Protein AF-C8X9R5-F1 (afdb_monomer_lite)

Structure (mmCIF, N/CA/C/O backbone):
data_AF-C8X9R5-F1
#
_entry.id   AF-C8X9R5-F1
#
loop_
_atom_site.group_PDB
_atom_site.id
_atom_site.type_symbol
_atom_site.label_atom_id
_atom_site.label_alt_id
_atom_site.label_comp_id
_atom_site.label_asym_id
_atom_site.label_entity_id
_atom_site.label_seq_id
_atom_site.pdbx_PDB_ins_code
_atom_site.Cartn_x
_atom_site.Cartn_y
_atom_site.Cartn_z
_atom_site.occupancy
_atom_site.B_iso_or_equiv
_atom_site.auth_seq_id
_atom_site.auth_comp_id
_atom_site.auth_asym_id
_atom_site.auth_atom_id
_atom_site.pdbx_PDB_model_num
ATOM 1 N N . MET A 1 1 ? -1.414 2.094 -15.479 1.00 61.84 1 MET A N 1
ATOM 2 C CA . MET A 1 1 ? -2.226 1.252 -16.384 1.00 61.84 1 MET A CA 1
ATOM 3 C C . MET A 1 1 ? -3.637 1.244 -15.827 1.00 61.84 1 MET A C 1
ATOM 5 O O . MET A 1 1 ? -3.750 1.147 -14.612 1.00 61.84 1 MET A O 1
ATOM 9 N N . ARG A 1 2 ? -4.655 1.458 -16.662 1.00 75.94 2 ARG A N 1
ATOM 10 C CA . ARG A 1 2 ? -6.060 1.509 -16.235 1.00 75.94 2 ARG A CA 1
ATOM 11 C C . ARG A 1 2 ? -6.745 0.218 -16.657 1.00 75.94 2 ARG A C 1
ATOM 13 O O . ARG A 1 2 ? -6.449 -0.286 -17.739 1.00 75.94 2 ARG A O 1
ATOM 20 N N . TYR A 1 3 ? -7.585 -0.319 -15.785 1.00 81.00 3 TYR A N 1
ATOM 21 C CA . TYR A 1 3 ? -8.375 -1.511 -16.043 1.00 81.00 3 TYR A CA 1
ATOM 22 C C . TYR A 1 3 ? -9.858 -1.169 -15.925 1.00 81.00 3 TYR A C 1
ATOM 24 O O . TYR A 1 3 ? -10.235 -0.422 -15.014 1.00 81.00 3 TYR A O 1
ATOM 32 N N . PRO A 1 4 ? -10.709 -1.734 -16.799 1.00 79.94 4 PRO A N 1
ATOM 33 C CA . PRO A 1 4 ? -12.139 -1.525 -16.690 1.00 79.94 4 PRO A CA 1
ATOM 34 C C . PRO A 1 4 ? -12.648 -2.083 -15.353 1.00 79.94 4 PRO A C 1
ATOM 36 O O . PRO A 1 4 ? -12.132 -3.099 -14.868 1.00 79.94 4 PRO A O 1
ATOM 39 N N . PRO A 1 5 ? -13.674 -1.458 -14.750 1.00 79.62 5 PRO A N 1
ATOM 40 C CA . PRO A 1 5 ? -14.292 -2.008 -13.555 1.00 79.62 5 PRO A CA 1
ATOM 41 C C . PRO A 1 5 ? -14.838 -3.415 -13.838 1.00 79.62 5 PRO A C 1
ATOM 43 O O . PRO A 1 5 ? -15.351 -3.659 -14.935 1.00 79.62 5 PRO A O 1
ATOM 46 N N . PRO A 1 6 ? -14.779 -4.337 -12.859 1.00 80.12 6 PRO A N 1
ATOM 47 C CA . PRO A 1 6 ? -15.425 -5.634 -12.991 1.00 80.12 6 PRO A CA 1
ATOM 48 C C . PRO A 1 6 ? -16.916 -5.471 -13.315 1.00 80.12 6 PRO A C 1
ATOM 50 O O . PRO A 1 6 ? -17.550 -4.517 -12.851 1.00 80.12 6 PRO A O 1
ATOM 53 N N . VAL A 1 7 ? -17.462 -6.415 -14.091 1.00 80.69 7 VAL A N 1
ATOM 54 C CA . VAL A 1 7 ? -18.888 -6.439 -14.471 1.00 80.69 7 VAL A CA 1
ATOM 55 C C . VAL A 1 7 ? -19.764 -6.359 -13.221 1.00 80.69 7 VAL A C 1
ATOM 57 O O . VAL A 1 7 ? -20.594 -5.458 -13.105 1.00 80.69 7 VAL A O 1
ATOM 60 N N . ASP A 1 8 ? -19.481 -7.219 -12.242 1.00 82.00 8 ASP A N 1
ATOM 61 C CA . ASP A 1 8 ? -20.048 -7.126 -10.902 1.00 82.00 8 ASP A CA 1
ATOM 62 C C . ASP A 1 8 ? -19.156 -6.251 -10.034 1.00 82.00 8 ASP A C 1
ATOM 64 O O . ASP A 1 8 ? -18.012 -6.604 -9.754 1.00 82.00 8 ASP A O 1
ATOM 68 N N . ARG A 1 9 ? -19.669 -5.103 -9.588 1.00 82.94 9 ARG A N 1
ATOM 69 C CA . ARG A 1 9 ? -18.903 -4.149 -8.777 1.00 82.94 9 ARG A CA 1
ATOM 70 C C . ARG A 1 9 ? -19.013 -4.517 -7.296 1.00 82.94 9 ARG A C 1
ATOM 72 O O . ARG A 1 9 ? -20.020 -4.168 -6.668 1.00 82.94 9 ARG A O 1
ATOM 79 N N . PRO A 1 10 ? -18.004 -5.183 -6.700 1.00 87.94 10 PRO A N 1
ATOM 80 C CA . PRO A 1 10 ? -18.076 -5.511 -5.288 1.00 87.94 10 PRO A CA 1
ATOM 81 C C . PRO A 1 10 ? -18.053 -4.225 -4.452 1.00 87.94 10 PRO A C 1
ATOM 83 O O . PRO A 1 10 ? -17.507 -3.186 -4.847 1.00 87.94 10 PRO A O 1
ATOM 86 N N . HIS A 1 11 ? -18.640 -4.310 -3.268 1.00 89.62 11 HIS A N 1
ATOM 87 C CA . HIS A 1 11 ? -18.735 -3.227 -2.294 1.00 89.62 11 HIS A CA 1
ATOM 88 C C . HIS A 1 11 ? -18.476 -3.767 -0.883 1.00 89.62 11 HIS A C 1
ATOM 90 O O . HIS A 1 11 ? -18.403 -4.984 -0.687 1.00 89.62 11 HIS A O 1
ATOM 96 N N . GLY A 1 12 ? -18.272 -2.855 0.074 1.00 92.81 12 GLY A N 1
ATOM 97 C CA . GLY A 1 12 ? -17.982 -3.185 1.468 1.00 92.81 12 GLY A CA 1
ATOM 98 C C . GLY A 1 12 ? -16.855 -4.210 1.604 1.00 92.81 12 GLY A C 1
ATOM 99 O O . GLY A 1 12 ? -15.818 -4.126 0.936 1.00 92.81 12 GLY A O 1
ATOM 100 N N . ARG A 1 13 ? -17.091 -5.224 2.439 1.00 94.94 13 ARG A N 1
ATOM 101 C CA . ARG A 1 13 ? -16.130 -6.291 2.744 1.00 94.94 13 ARG A CA 1
ATOM 102 C C . ARG A 1 13 ? -15.595 -7.018 1.506 1.00 94.94 13 ARG A C 1
ATOM 104 O O . ARG A 1 13 ? -14.380 -7.142 1.369 1.00 94.94 13 ARG A O 1
ATOM 111 N N . LEU A 1 14 ? -16.465 -7.427 0.582 1.00 94.38 14 LEU A N 1
ATOM 112 C CA . LEU A 1 14 ? -16.062 -8.197 -0.601 1.00 94.38 14 LEU A CA 1
ATOM 113 C C . LEU A 1 14 ? -15.081 -7.417 -1.492 1.00 94.38 14 LEU A C 1
ATOM 115 O O . LEU A 1 14 ? -14.144 -7.984 -2.052 1.00 94.38 14 LEU A O 1
ATOM 119 N N . ALA A 1 15 ? -15.265 -6.098 -1.615 1.00 94.75 15 ALA A N 1
ATOM 120 C CA . ALA A 1 15 ? -14.338 -5.260 -2.374 1.00 94.75 15 ALA A CA 1
ATOM 121 C C . ALA A 1 15 ? -12.952 -5.200 -1.721 1.00 94.75 15 ALA A C 1
ATOM 123 O O . ALA A 1 15 ? -11.943 -5.224 -2.427 1.00 94.75 15 ALA A O 1
ATOM 124 N N . ARG A 1 16 ? -12.898 -5.145 -0.385 1.00 96.56 16 ARG A N 1
ATOM 125 C CA . ARG A 1 16 ? -11.640 -5.103 0.374 1.00 96.56 16 ARG A CA 1
ATOM 126 C C . ARG A 1 16 ? -10.874 -6.413 0.249 1.00 96.56 16 ARG A C 1
ATOM 128 O O . ARG A 1 16 ? -9.691 -6.396 -0.075 1.00 96.56 16 ARG A O 1
ATOM 135 N N . GLU A 1 17 ? -11.560 -7.540 0.417 1.00 96.00 17 GLU A N 1
ATOM 136 C CA . GLU A 1 17 ? -10.973 -8.876 0.252 1.00 96.00 17 GLU A CA 1
ATOM 137 C C . GLU A 1 17 ? -10.425 -9.084 -1.161 1.00 96.00 17 GLU A C 1
ATOM 139 O O . GLU A 1 17 ? -9.326 -9.614 -1.336 1.00 96.00 17 GLU A O 1
ATOM 144 N N . ARG A 1 18 ? -11.148 -8.601 -2.179 1.00 95.81 18 ARG A N 1
ATOM 145 C CA . ARG A 1 18 ? -10.687 -8.636 -3.570 1.00 95.81 18 ARG A CA 1
ATOM 146 C C . ARG A 1 18 ? -9.412 -7.815 -3.772 1.00 95.81 18 ARG A C 1
ATOM 148 O O . ARG A 1 18 ? -8.479 -8.310 -4.398 1.00 95.81 18 ARG A O 1
ATOM 155 N N . VAL A 1 19 ? -9.344 -6.597 -3.225 1.00 97.06 19 VAL A N 1
ATOM 156 C CA . VAL A 1 19 ? -8.128 -5.760 -3.261 1.00 97.06 19 VAL A CA 1
ATOM 157 C C . VAL A 1 19 ? -6.955 -6.470 -2.582 1.00 97.06 19 VAL A C 1
ATOM 159 O O . VAL A 1 19 ? -5.883 -6.579 -3.176 1.00 97.06 19 VAL A O 1
ATOM 162 N N . VAL A 1 20 ? -7.160 -7.018 -1.383 1.00 97.81 20 VAL A N 1
ATOM 163 C CA . VAL A 1 20 ? -6.114 -7.745 -0.644 1.00 97.81 20 VAL A CA 1
ATOM 164 C C . VAL A 1 20 ? -5.660 -9.002 -1.395 1.00 97.81 20 VAL A C 1
ATOM 166 O O . VAL A 1 20 ? -4.466 -9.282 -1.451 1.00 97.81 20 VAL A O 1
ATOM 169 N N . THR A 1 21 ? -6.576 -9.726 -2.037 1.00 96.62 21 THR A N 1
ATOM 170 C CA . THR A 1 21 ? -6.252 -10.929 -2.820 1.00 96.62 21 THR A CA 1
ATOM 171 C C . THR A 1 21 ? -5.402 -10.589 -4.043 1.00 96.62 21 THR A C 1
ATOM 173 O O . THR A 1 21 ? -4.395 -11.248 -4.299 1.00 96.62 21 THR A O 1
ATOM 176 N N . VAL A 1 22 ? -5.755 -9.528 -4.776 1.00 96.75 22 VAL A N 1
ATOM 177 C CA . VAL A 1 22 ? -4.945 -9.045 -5.905 1.00 96.75 22 VAL A CA 1
ATOM 178 C C . VAL A 1 22 ? -3.564 -8.593 -5.426 1.00 96.75 22 VAL A C 1
ATOM 180 O O . VAL A 1 22 ? -2.565 -8.925 -6.057 1.00 96.75 22 VAL A O 1
ATOM 183 N N . ALA A 1 23 ? -3.485 -7.891 -4.293 1.00 97.56 23 ALA A N 1
ATOM 184 C CA . ALA A 1 23 ? -2.213 -7.503 -3.688 1.00 97.56 23 ALA A CA 1
ATOM 185 C C . ALA A 1 23 ? -1.346 -8.728 -3.338 1.00 97.56 23 ALA A C 1
ATOM 187 O O . ALA A 1 23 ? -0.154 -8.752 -3.648 1.00 97.56 23 ALA A O 1
ATOM 188 N N . ALA A 1 24 ? -1.943 -9.760 -2.737 1.00 96.94 24 ALA A N 1
ATOM 189 C CA . ALA A 1 24 ? -1.256 -10.988 -2.348 1.00 96.94 24 ALA A CA 1
ATOM 190 C C . ALA A 1 24 ? -0.742 -11.793 -3.554 1.00 96.94 24 ALA A C 1
ATOM 192 O O . ALA A 1 24 ? 0.354 -12.349 -3.495 1.00 96.94 24 ALA A O 1
ATOM 193 N N . ALA A 1 25 ? -1.473 -11.797 -4.673 1.00 96.69 25 ALA A N 1
ATOM 194 C CA . ALA A 1 25 ? -1.056 -12.464 -5.909 1.00 96.69 25 ALA A CA 1
ATOM 195 C C . ALA A 1 25 ? 0.232 -11.880 -6.526 1.00 96.69 25 ALA A C 1
ATOM 197 O O . ALA A 1 25 ? 0.845 -12.503 -7.389 1.00 96.69 25 ALA A O 1
ATOM 198 N N . LEU A 1 26 ? 0.651 -10.690 -6.084 1.00 96.00 26 LEU A N 1
ATOM 199 C CA . LEU A 1 26 ? 1.854 -10.002 -6.553 1.00 96.00 26 LEU A CA 1
ATOM 200 C C . LEU A 1 26 ? 3.059 -10.190 -5.619 1.00 96.00 26 LEU A C 1
ATOM 202 O O . LEU A 1 26 ? 4.138 -9.663 -5.907 1.00 96.00 26 LEU A O 1
ATOM 206 N N . ILE A 1 27 ? 2.904 -10.916 -4.504 1.00 95.88 27 ILE A N 1
ATOM 207 C CA . ILE A 1 27 ? 4.007 -11.207 -3.582 1.00 95.88 27 ILE A CA 1
ATOM 208 C C . ILE A 1 27 ? 5.143 -11.889 -4.346 1.00 95.88 27 ILE A C 1
ATOM 210 O O . ILE A 1 27 ? 4.943 -12.854 -5.076 1.00 95.88 27 ILE A O 1
ATOM 214 N N . GLY A 1 28 ? 6.358 -11.380 -4.155 1.00 93.25 28 GLY A N 1
ATOM 215 C CA . GLY A 1 28 ? 7.553 -11.868 -4.847 1.00 93.25 28 GLY A CA 1
ATOM 216 C C . GLY A 1 28 ? 8.085 -10.896 -5.896 1.00 93.25 28 GLY A C 1
ATOM 217 O O . GLY A 1 28 ? 9.304 -10.845 -6.073 1.00 93.25 28 GLY A O 1
ATOM 218 N N . LEU A 1 29 ? 7.229 -10.051 -6.489 1.00 93.69 29 LEU A N 1
ATOM 219 C CA . LEU A 1 29 ? 7.670 -8.992 -7.404 1.00 93.69 29 LEU A CA 1
ATOM 220 C C . LEU A 1 29 ? 8.666 -8.050 -6.726 1.00 93.69 29 LEU A C 1
ATOM 222 O O . LEU A 1 29 ? 8.566 -7.800 -5.520 1.00 93.69 29 LEU A O 1
ATOM 226 N N . ASP A 1 30 ? 9.637 -7.561 -7.496 1.00 92.19 30 ASP A N 1
ATOM 227 C CA . ASP A 1 30 ? 10.683 -6.672 -6.992 1.00 92.19 30 ASP A CA 1
ATOM 228 C C . ASP A 1 30 ? 10.218 -5.207 -6.966 1.00 92.19 30 ASP A C 1
ATOM 230 O O . ASP A 1 30 ? 9.199 -4.831 -7.553 1.00 92.19 30 ASP A O 1
ATOM 234 N N . TYR A 1 31 ? 10.976 -4.369 -6.267 1.00 92.00 31 TYR A N 1
ATOM 235 C CA . TYR A 1 31 ? 10.773 -2.928 -6.264 1.00 92.00 31 TYR A CA 1
ATOM 236 C C . TYR A 1 31 ? 11.383 -2.310 -7.525 1.00 92.00 31 TYR A C 1
ATOM 238 O O . TYR A 1 31 ? 12.581 -2.465 -7.762 1.00 92.00 31 TYR A O 1
ATOM 246 N N . GLN A 1 32 ? 10.581 -1.594 -8.317 1.00 91.38 32 GLN A N 1
ATOM 247 C CA . GLN A 1 32 ? 11.018 -0.916 -9.546 1.00 91.38 32 GLN A CA 1
ATOM 248 C C . GLN A 1 32 ? 10.257 0.398 -9.752 1.00 91.38 32 GLN A C 1
ATOM 250 O O . GLN A 1 32 ? 9.081 0.485 -9.440 1.00 91.38 32 GLN A O 1
ATOM 255 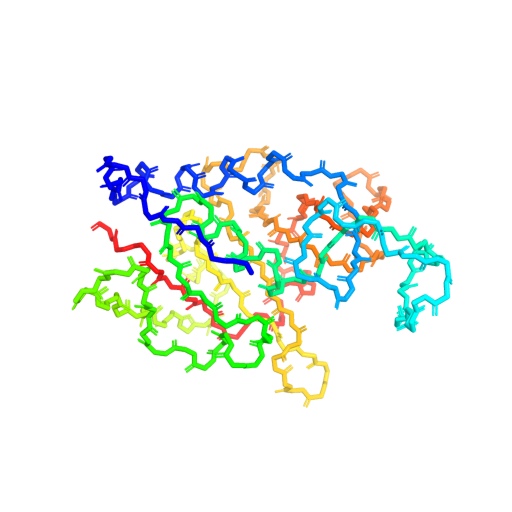N N . HIS A 1 33 ? 10.880 1.420 -10.335 1.00 86.19 33 HIS A N 1
ATOM 256 C CA . HIS A 1 33 ? 10.261 2.747 -10.514 1.00 86.19 33 HIS A CA 1
ATOM 257 C C . HIS A 1 33 ? 9.316 2.864 -11.726 1.00 86.19 33 HIS A C 1
ATOM 259 O O . HIS A 1 33 ? 9.217 3.933 -12.332 1.00 86.19 33 HIS A O 1
ATOM 265 N N . HIS A 1 34 ? 8.666 1.776 -12.136 1.00 83.44 34 HIS A N 1
ATOM 266 C CA . HIS A 1 34 ? 7.761 1.774 -13.285 1.00 83.44 34 HIS A CA 1
ATOM 267 C C . HIS A 1 34 ? 6.390 1.185 -12.932 1.00 83.44 34 HIS A C 1
ATOM 269 O O . HIS A 1 34 ? 6.169 0.641 -11.852 1.00 83.44 34 HIS A O 1
ATOM 275 N N . HIS A 1 35 ? 5.426 1.408 -13.825 1.00 80.56 35 HIS A N 1
ATOM 276 C CA . HIS A 1 35 ? 3.993 1.295 -13.533 1.00 80.56 35 HIS A CA 1
ATOM 277 C C . HIS A 1 35 ? 3.370 -0.048 -13.952 1.00 80.56 35 HIS A C 1
ATOM 279 O O . HIS A 1 35 ? 2.147 -0.191 -13.888 1.00 80.56 35 HIS A O 1
ATOM 285 N N . VAL A 1 36 ? 4.165 -0.983 -14.484 1.00 83.19 36 VAL A N 1
ATOM 286 C CA . VAL A 1 36 ? 3.665 -2.216 -15.108 1.00 83.19 36 VAL A CA 1
ATOM 287 C C . VAL A 1 36 ? 4.345 -3.424 -14.456 1.00 83.19 36 VAL A C 1
ATOM 289 O O . VAL A 1 36 ? 5.528 -3.649 -14.705 1.00 83.19 36 VAL A O 1
ATOM 292 N N . PRO A 1 37 ? 3.610 -4.240 -13.673 1.00 85.88 37 PRO A N 1
ATOM 293 C CA . PRO A 1 37 ? 4.207 -5.284 -12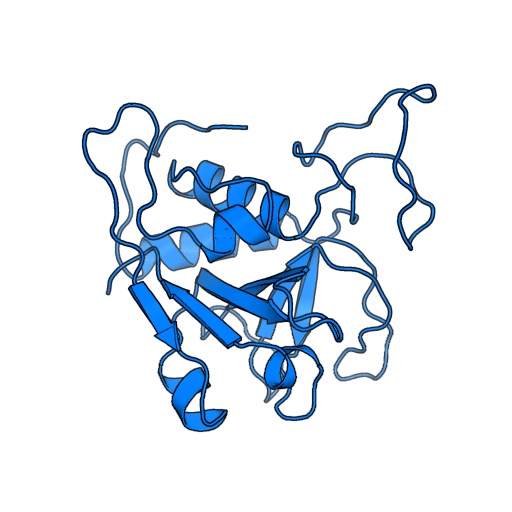.843 1.00 85.88 37 PRO A CA 1
ATOM 294 C C . PRO A 1 37 ? 5.096 -6.262 -13.609 1.00 85.88 37 PRO A C 1
ATOM 296 O O . PRO A 1 37 ? 6.156 -6.631 -13.119 1.00 85.88 37 PRO A O 1
ATOM 299 N N . SER A 1 38 ? 4.663 -6.682 -14.799 1.00 87.31 38 SER A N 1
ATOM 300 C CA . SER A 1 38 ? 5.331 -7.689 -15.629 1.00 87.31 38 SER A CA 1
ATOM 301 C C . SER A 1 38 ? 6.305 -7.104 -16.649 1.00 87.31 38 SER A C 1
ATOM 303 O O . SER A 1 38 ? 6.962 -7.863 -17.362 1.00 87.31 38 SER A O 1
ATOM 305 N N . TRP A 1 39 ? 6.397 -5.777 -16.764 1.00 88.50 39 TRP A N 1
ATOM 306 C CA . TRP A 1 39 ? 7.247 -5.173 -17.777 1.00 88.50 39 TRP A CA 1
ATOM 307 C C . TRP A 1 39 ? 8.713 -5.371 -17.414 1.00 88.50 39 TRP A C 1
ATOM 309 O O . TRP A 1 39 ? 9.189 -4.884 -16.391 1.00 88.50 39 TRP A O 1
ATOM 319 N N . ALA A 1 40 ? 9.425 -6.094 -18.272 1.00 87.56 40 ALA A N 1
ATOM 320 C CA . ALA A 1 40 ? 10.872 -6.180 -18.255 1.00 87.56 40 ALA A CA 1
ATOM 321 C C . ALA A 1 40 ? 11.411 -5.117 -19.226 1.00 87.56 40 ALA A C 1
ATOM 323 O O . ALA A 1 40 ? 11.291 -5.304 -20.441 1.00 87.56 40 ALA A O 1
ATOM 324 N N . PRO A 1 41 ? 11.957 -3.989 -18.733 1.00 85.38 41 PRO A N 1
ATOM 325 C CA . PRO A 1 41 ? 12.459 -2.955 -19.622 1.00 85.38 41 PRO A CA 1
ATOM 326 C C . PRO A 1 41 ? 13.674 -3.479 -20.403 1.00 85.38 41 PRO A C 1
ATOM 328 O O . PRO A 1 41 ? 14.454 -4.261 -19.844 1.00 85.38 41 PRO A O 1
ATOM 331 N N . PRO A 1 42 ? 13.880 -3.031 -21.653 1.00 88.00 42 PRO A N 1
ATOM 332 C CA . PRO A 1 42 ? 15.098 -3.308 -22.409 1.00 88.00 42 PRO A CA 1
ATOM 333 C C . PRO A 1 42 ? 16.381 -2.939 -21.645 1.00 88.00 42 PRO A C 1
ATOM 335 O O . PRO A 1 42 ? 16.371 -2.137 -20.704 1.00 88.00 42 PRO A O 1
ATOM 338 N N . ALA A 1 43 ? 17.509 -3.530 -22.045 1.00 86.31 43 ALA A N 1
ATOM 339 C CA . ALA A 1 43 ? 18.789 -3.348 -21.355 1.00 86.31 43 ALA A CA 1
ATOM 340 C C . ALA A 1 43 ? 19.284 -1.887 -21.362 1.00 86.31 43 ALA A C 1
ATOM 342 O O . ALA A 1 43 ? 19.909 -1.448 -20.395 1.00 86.31 43 ALA A O 1
ATOM 343 N N . ASP A 1 44 ? 18.973 -1.154 -22.431 1.00 88.75 44 ASP A N 1
ATOM 344 C CA . ASP A 1 44 ? 19.307 0.249 -22.687 1.00 88.75 44 ASP A CA 1
ATOM 345 C C . ASP A 1 44 ? 18.294 1.246 -22.101 1.00 88.75 44 ASP A C 1
ATOM 347 O O . ASP A 1 44 ? 18.505 2.457 -22.172 1.00 88.75 44 ASP A O 1
ATOM 351 N N . TRP A 1 45 ? 17.215 0.764 -21.475 1.00 87.88 45 TRP A N 1
ATOM 352 C CA . TRP A 1 45 ? 16.271 1.633 -20.780 1.00 87.88 45 TRP A CA 1
ATOM 353 C C . TRP A 1 45 ? 16.985 2.437 -19.673 1.00 87.88 45 TRP A C 1
ATOM 355 O O . TRP A 1 45 ? 17.816 1.875 -18.953 1.00 87.88 45 TRP A O 1
ATOM 365 N N . PRO A 1 46 ? 16.672 3.731 -19.469 1.00 87.06 46 PRO A N 1
ATOM 366 C CA . PRO A 1 46 ? 17.264 4.539 -18.402 1.00 87.06 46 PRO A CA 1
ATOM 367 C C . PRO A 1 46 ? 16.726 4.128 -17.018 1.00 87.06 46 PRO A C 1
ATOM 369 O O . PRO A 1 46 ? 15.896 4.808 -16.410 1.00 87.06 46 PRO A O 1
ATOM 372 N N . HIS A 1 47 ? 17.190 2.983 -16.510 1.00 84.00 47 HIS A N 1
ATOM 373 C CA . HIS A 1 47 ? 16.806 2.446 -15.204 1.00 84.00 47 HIS A CA 1
ATOM 374 C C . HIS A 1 47 ? 17.204 3.410 -14.086 1.00 84.00 47 HIS A C 1
ATOM 376 O O . HIS A 1 47 ? 18.374 3.769 -13.940 1.00 84.00 47 HIS A O 1
ATOM 382 N N . LYS A 1 48 ? 16.239 3.770 -13.238 1.00 85.88 48 LYS A N 1
ATOM 383 C CA . LYS A 1 48 ? 16.552 4.393 -11.950 1.00 85.88 48 LYS A CA 1
ATOM 384 C C . LYS A 1 48 ? 17.148 3.327 -11.022 1.00 85.88 48 LYS A C 1
ATOM 386 O O . LYS A 1 48 ? 16.569 2.243 -10.934 1.00 85.88 48 LYS A O 1
ATOM 391 N N . PRO A 1 49 ? 18.267 3.602 -10.332 1.00 84.94 49 PRO A N 1
ATOM 392 C CA . PRO A 1 49 ? 18.843 2.652 -9.391 1.00 84.94 49 PRO A CA 1
ATOM 393 C C . PRO A 1 49 ? 17.845 2.271 -8.296 1.00 84.94 49 PRO A C 1
ATOM 395 O O . PRO A 1 49 ? 17.215 3.138 -7.694 1.00 84.94 49 PRO A O 1
ATOM 398 N N . VAL A 1 50 ? 17.745 0.974 -8.011 1.00 86.38 50 VAL A N 1
ATOM 399 C CA . VAL A 1 50 ? 16.966 0.433 -6.892 1.00 86.38 50 VAL A CA 1
ATOM 400 C C . VAL A 1 50 ? 17.888 -0.290 -5.923 1.00 86.38 50 VAL A C 1
ATOM 402 O O . VAL A 1 50 ? 18.946 -0.791 -6.304 1.00 86.38 50 VAL A O 1
ATOM 405 N N . ARG A 1 51 ? 17.480 -0.384 -4.655 1.00 80.75 51 ARG A N 1
ATOM 406 C CA . ARG A 1 51 ? 18.310 -0.972 -3.592 1.00 80.75 51 ARG A CA 1
ATOM 407 C C . ARG A 1 51 ? 18.688 -2.436 -3.845 1.00 80.75 51 ARG A C 1
ATOM 409 O O . ARG A 1 51 ? 19.750 -2.856 -3.403 1.00 80.75 51 ARG A O 1
ATOM 416 N N . SER A 1 52 ? 17.851 -3.207 -4.545 1.00 80.75 52 SER A N 1
ATOM 417 C CA . SER A 1 52 ? 18.158 -4.602 -4.893 1.00 80.75 52 SER A CA 1
ATOM 418 C C . SER A 1 52 ? 19.253 -4.730 -5.961 1.00 80.75 52 SER A C 1
ATOM 420 O O . SER A 1 52 ? 19.770 -5.826 -6.161 1.00 80.75 52 SER A O 1
ATOM 422 N N . GLY A 1 53 ? 19.580 -3.648 -6.681 1.00 83.88 53 GLY A N 1
ATOM 423 C CA . GLY A 1 53 ? 20.477 -3.660 -7.840 1.00 83.88 53 GLY A CA 1
ATOM 424 C C . GLY A 1 53 ? 19.920 -4.401 -9.064 1.00 83.88 53 GLY A C 1
ATOM 425 O O . GLY A 1 53 ? 20.568 -4.428 -10.111 1.00 83.88 53 GLY A O 1
ATOM 426 N N . ARG A 1 54 ? 18.727 -4.998 -8.959 1.00 83.94 54 ARG A N 1
ATOM 427 C CA . ARG A 1 54 ? 18.097 -5.777 -10.027 1.00 83.94 54 ARG A CA 1
ATOM 428 C C . ARG A 1 54 ? 17.360 -4.860 -10.998 1.00 83.94 54 ARG A C 1
ATOM 430 O O . ARG A 1 54 ? 16.845 -3.811 -10.620 1.00 83.94 54 ARG A O 1
ATOM 437 N N . ARG A 1 55 ? 17.279 -5.299 -12.252 1.00 86.44 55 ARG A N 1
ATOM 438 C CA . ARG A 1 55 ? 16.514 -4.659 -13.328 1.00 86.44 55 ARG A CA 1
ATOM 439 C C . ARG A 1 55 ? 15.490 -5.660 -13.841 1.00 86.44 55 ARG A C 1
ATOM 441 O O . ARG A 1 55 ? 15.836 -6.827 -14.012 1.00 86.44 55 ARG A O 1
ATOM 448 N N . GLY A 1 56 ? 14.261 -5.220 -14.092 1.00 87.38 56 GLY A N 1
ATOM 449 C CA . GLY A 1 56 ? 13.227 -6.096 -14.637 1.00 87.38 56 GLY A CA 1
ATOM 450 C C . GLY A 1 56 ? 11.814 -5.756 -14.161 1.00 87.38 56 GLY A C 1
ATOM 451 O O . GLY A 1 56 ? 11.539 -4.585 -13.887 1.00 87.38 56 GLY A O 1
ATOM 452 N N . PRO A 1 57 ? 10.935 -6.771 -14.078 1.00 90.06 57 PRO A N 1
ATOM 453 C CA . PRO A 1 57 ? 9.574 -6.648 -13.560 1.00 90.06 57 PRO A CA 1
ATOM 454 C C . PRO A 1 57 ? 9.532 -6.139 -12.115 1.00 90.06 57 PRO A C 1
ATOM 456 O O . PRO A 1 57 ? 10.368 -6.510 -11.287 1.00 90.06 57 PRO A O 1
ATOM 459 N N . GLY A 1 58 ? 8.536 -5.316 -11.800 1.00 91.38 58 GLY A N 1
ATOM 460 C CA . GLY A 1 58 ? 8.342 -4.754 -10.468 1.00 91.38 58 GLY A CA 1
ATOM 461 C C . GLY A 1 58 ? 7.559 -3.448 -10.477 1.00 91.38 58 GLY A C 1
ATOM 462 O O . GLY A 1 58 ? 7.180 -2.953 -11.533 1.00 91.38 58 GLY A O 1
ATOM 463 N N . MET A 1 59 ? 7.313 -2.898 -9.290 1.00 93.44 59 MET A N 1
ATOM 464 C CA . MET A 1 59 ? 6.638 -1.606 -9.100 1.00 93.44 59 MET A CA 1
ATOM 465 C C . MET A 1 59 ? 7.118 -0.935 -7.816 1.00 93.44 59 MET A C 1
ATOM 467 O O . MET A 1 59 ? 7.612 -1.612 -6.915 1.00 93.44 59 MET A O 1
ATOM 471 N N . ASP A 1 60 ? 6.947 0.377 -7.700 1.00 93.50 60 ASP A N 1
ATOM 472 C CA . ASP A 1 60 ? 7.121 1.099 -6.442 1.00 93.50 60 ASP A CA 1
ATOM 473 C C . ASP A 1 60 ? 5.819 1.063 -5.627 1.00 93.50 60 ASP A C 1
ATOM 475 O O . ASP A 1 60 ? 4.831 0.440 -6.024 1.00 93.50 60 ASP A O 1
ATOM 479 N N . CYS A 1 61 ? 5.823 1.682 -4.449 1.00 94.88 61 CYS A N 1
ATOM 480 C CA . CYS A 1 61 ? 4.721 1.592 -3.498 1.00 94.88 61 CYS A CA 1
ATOM 481 C C . CYS A 1 61 ? 3.399 2.153 -4.034 1.00 94.88 61 CYS A C 1
ATOM 483 O O . CYS A 1 61 ? 2.379 1.462 -3.993 1.00 94.88 61 CYS A O 1
ATOM 485 N N . SER A 1 62 ? 3.406 3.372 -4.575 1.00 94.88 62 SER A N 1
ATOM 486 C CA . SER A 1 62 ? 2.195 4.009 -5.092 1.00 94.88 62 SER A CA 1
ATOM 487 C C . SER A 1 62 ? 1.725 3.376 -6.398 1.00 94.88 62 SER A C 1
ATOM 489 O O . SER A 1 62 ? 0.514 3.264 -6.603 1.00 94.88 62 SER A O 1
ATOM 491 N N . ASN A 1 63 ? 2.639 2.893 -7.248 1.00 94.81 63 ASN A N 1
ATOM 492 C CA . ASN A 1 63 ? 2.280 2.145 -8.453 1.00 94.81 63 ASN A CA 1
ATOM 493 C C . ASN A 1 63 ? 1.680 0.782 -8.145 1.00 94.81 63 ASN A C 1
ATOM 495 O O . ASN A 1 63 ? 0.696 0.404 -8.775 1.00 94.81 63 ASN A O 1
ATOM 499 N N . PHE A 1 64 ? 2.217 0.080 -7.150 1.00 96.38 64 PHE A N 1
ATOM 500 C CA . PHE A 1 64 ? 1.632 -1.155 -6.647 1.00 96.38 64 PHE A CA 1
ATOM 501 C C . PHE A 1 64 ? 0.194 -0.933 -6.168 1.00 96.38 64 PHE A C 1
ATOM 503 O O . PHE A 1 64 ? -0.713 -1.618 -6.634 1.00 96.38 64 PHE A O 1
ATOM 510 N N . ILE A 1 65 ? -0.042 0.067 -5.314 1.00 96.38 65 ILE A N 1
ATOM 511 C CA . ILE A 1 65 ? -1.390 0.398 -4.825 1.00 96.38 65 ILE A CA 1
ATOM 512 C C . ILE A 1 65 ? -2.324 0.778 -5.978 1.00 96.38 65 ILE A C 1
ATOM 514 O O . ILE A 1 65 ? -3.435 0.253 -6.067 1.00 96.38 65 ILE A O 1
ATOM 518 N N . GLY A 1 66 ? -1.871 1.650 -6.884 1.00 94.38 66 GLY A N 1
ATOM 519 C CA . GLY A 1 66 ? -2.659 2.075 -8.040 1.00 94.38 66 GLY A CA 1
ATOM 520 C C . GLY A 1 66 ? -3.023 0.909 -8.959 1.00 94.38 66 GLY A C 1
ATOM 521 O O . GLY A 1 66 ? -4.174 0.795 -9.375 1.00 94.38 66 GLY A O 1
ATOM 522 N N . PHE A 1 67 ? -2.078 0.001 -9.221 1.00 94.06 67 PHE A N 1
ATOM 523 C CA . PHE A 1 67 ? -2.332 -1.217 -9.985 1.00 94.06 67 PHE A CA 1
ATOM 524 C C . PHE A 1 67 ? -3.368 -2.104 -9.297 1.00 94.06 67 PHE A C 1
ATOM 526 O O . PHE A 1 67 ? -4.326 -2.517 -9.942 1.00 94.06 67 PHE A O 1
ATOM 533 N N . VAL A 1 68 ? -3.200 -2.385 -8.001 1.00 95.38 68 VAL A N 1
ATOM 534 C CA . VAL A 1 68 ? -4.097 -3.282 -7.262 1.00 95.38 68 VAL A CA 1
ATOM 535 C C . VAL A 1 68 ? -5.524 -2.733 -7.263 1.00 95.38 68 VAL A C 1
ATOM 537 O O . VAL A 1 68 ? -6.453 -3.476 -7.564 1.00 95.38 68 VAL A O 1
ATOM 540 N N . TYR A 1 69 ? -5.716 -1.443 -6.980 1.00 94.44 69 TYR A N 1
ATOM 541 C CA . TYR A 1 69 ? -7.043 -0.817 -6.988 1.00 94.44 69 TYR A CA 1
ATOM 542 C C . TYR A 1 69 ? -7.676 -0.777 -8.381 1.00 94.44 69 TYR A C 1
ATOM 544 O O . TYR A 1 69 ? -8.871 -1.061 -8.526 1.00 94.44 69 TYR A O 1
ATOM 552 N N . SER A 1 70 ? -6.876 -0.479 -9.406 1.00 92.06 70 SER A N 1
ATOM 553 C CA . SER A 1 70 ? -7.350 -0.461 -10.787 1.00 92.06 70 SER A CA 1
ATOM 554 C C . SER A 1 70 ? -7.741 -1.867 -11.240 1.00 92.06 70 SER A C 1
ATOM 556 O O . SER A 1 70 ? -8.866 -2.083 -11.670 1.00 92.06 70 SER A O 1
ATOM 558 N N . TYR A 1 71 ? -6.883 -2.865 -11.043 1.00 92.06 71 TYR A N 1
ATOM 559 C CA . TYR A 1 71 ? -7.162 -4.239 -11.457 1.00 92.06 71 TYR A CA 1
ATOM 560 C C . TYR A 1 71 ? -8.303 -4.886 -10.655 1.00 92.06 71 TYR A C 1
ATOM 562 O O . TYR A 1 71 ? -9.151 -5.585 -11.209 1.00 92.06 71 TYR A O 1
ATOM 570 N N . ALA A 1 72 ? -8.355 -4.655 -9.340 1.00 93.00 72 ALA A N 1
ATOM 571 C CA . ALA A 1 72 ? -9.367 -5.264 -8.486 1.00 93.00 72 ALA A CA 1
ATOM 572 C C . ALA A 1 72 ? -10.756 -4.653 -8.699 1.00 93.00 72 ALA A C 1
ATOM 574 O O . ALA A 1 72 ? -11.740 -5.394 -8.688 1.00 93.00 72 ALA A O 1
ATOM 575 N N . LEU A 1 73 ? -10.845 -3.326 -8.850 1.00 91.44 73 LEU A N 1
ATOM 576 C CA . LEU A 1 73 ? -12.104 -2.577 -8.742 1.00 91.44 73 LEU A CA 1
ATOM 577 C C . LEU A 1 73 ? -12.361 -1.596 -9.896 1.00 91.44 73 LEU A C 1
ATOM 579 O O . LEU A 1 73 ? -13.421 -0.971 -9.926 1.00 91.44 73 LEU A O 1
ATOM 583 N N . GLY A 1 74 ? -11.414 -1.426 -10.817 1.00 89.75 74 GLY A N 1
ATOM 584 C CA . GLY A 1 74 ? -11.436 -0.366 -11.828 1.00 89.75 74 GLY A CA 1
ATOM 585 C C . GLY A 1 74 ? -11.276 1.034 -11.244 1.00 89.75 74 GLY A C 1
ATOM 586 O O . GLY A 1 74 ? -11.754 1.990 -11.845 1.00 89.75 74 GLY A O 1
ATOM 587 N N . VAL A 1 75 ? -10.688 1.171 -10.048 1.00 89.69 75 VAL A N 1
ATOM 588 C CA . VAL A 1 75 ? -10.484 2.471 -9.392 1.00 89.69 75 VAL A CA 1
ATOM 589 C C . VAL A 1 75 ? -9.129 3.044 -9.785 1.00 89.69 75 VAL A C 1
ATOM 591 O O . VAL A 1 75 ? -8.089 2.428 -9.558 1.00 89.69 75 VAL A O 1
ATOM 594 N N . ASP A 1 76 ? -9.148 4.255 -10.323 1.00 88.69 76 ASP A N 1
ATOM 595 C CA . ASP A 1 76 ? -7.966 4.995 -10.723 1.00 88.69 76 ASP A CA 1
ATOM 596 C C . ASP A 1 76 ? -7.430 5.824 -9.556 1.00 88.69 76 ASP A C 1
ATOM 598 O O . ASP A 1 76 ? -8.107 6.701 -9.008 1.00 88.69 76 ASP A O 1
ATOM 602 N N . LEU A 1 77 ? -6.171 5.559 -9.214 1.00 91.12 77 LEU A N 1
ATOM 603 C CA . LEU A 1 77 ? -5.393 6.323 -8.248 1.00 91.12 77 LEU A CA 1
ATOM 604 C C . LEU A 1 77 ? -4.173 6.943 -8.948 1.00 91.12 77 LEU A C 1
ATOM 606 O O . LEU A 1 77 ? -3.608 6.316 -9.853 1.00 91.12 77 LEU A O 1
ATOM 610 N N . PRO A 1 78 ? -3.726 8.145 -8.539 1.00 91.12 78 PRO A N 1
ATOM 611 C CA . PRO A 1 78 ? -2.475 8.714 -9.028 1.00 91.12 78 PRO A CA 1
ATOM 612 C C . PRO A 1 78 ? -1.291 7.772 -8.790 1.00 91.12 78 PRO A C 1
ATOM 614 O O . PRO A 1 78 ? -1.227 7.075 -7.778 1.00 91.12 78 PRO A O 1
ATOM 617 N N . THR A 1 79 ? -0.335 7.765 -9.715 1.00 86.81 79 THR A N 1
ATOM 618 C CA . THR A 1 79 ? 0.847 6.889 -9.672 1.00 86.81 79 THR A CA 1
ATOM 619 C C . THR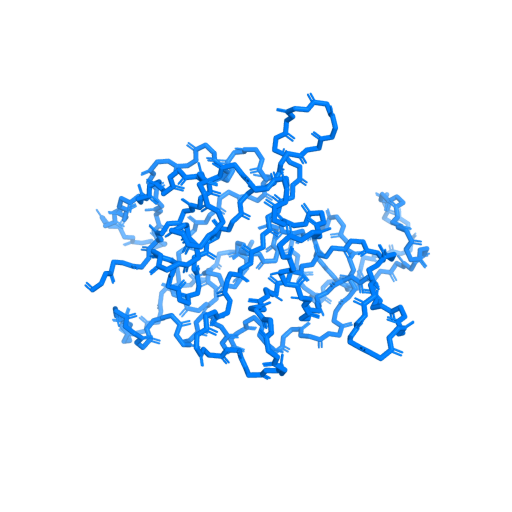 A 1 79 ? 1.983 7.438 -8.813 1.00 86.81 79 THR A C 1
ATOM 621 O O . THR A 1 79 ? 2.803 6.666 -8.325 1.00 86.81 79 THR A O 1
ATOM 624 N N . GLY A 1 80 ? 2.043 8.756 -8.605 1.00 90.94 80 GLY A N 1
ATOM 625 C CA . GLY A 1 80 ? 3.000 9.396 -7.701 1.00 90.94 80 GLY A CA 1
ATOM 626 C C . GLY A 1 80 ? 2.463 9.464 -6.275 1.00 90.94 80 GLY A C 1
ATOM 627 O O . GLY A 1 80 ? 1.344 9.929 -6.073 1.00 90.94 80 GLY A O 1
ATOM 628 N N . VAL A 1 81 ? 3.263 9.044 -5.291 1.00 93.44 81 VAL A N 1
ATOM 629 C CA . VAL A 1 81 ? 2.819 8.914 -3.893 1.00 93.44 81 VAL A CA 1
ATOM 630 C C . VAL A 1 81 ? 2.281 10.219 -3.292 1.00 93.44 81 VAL A C 1
ATOM 632 O O . VAL A 1 81 ? 1.250 10.171 -2.635 1.00 93.44 81 VAL A O 1
ATOM 635 N N . GLY A 1 82 ? 2.891 11.376 -3.584 1.00 92.94 82 GLY A N 1
ATOM 636 C CA . GLY A 1 82 ? 2.402 12.675 -3.098 1.00 92.94 82 GLY A CA 1
ATOM 637 C C . GLY A 1 82 ? 1.025 13.040 -3.663 1.00 92.94 82 GLY A C 1
ATOM 638 O O . GLY A 1 82 ? 0.089 13.310 -2.919 1.00 92.94 82 GLY A O 1
ATOM 639 N N . ALA A 1 83 ? 0.851 12.926 -4.983 1.00 92.75 83 ALA A N 1
ATOM 640 C CA . ALA A 1 83 ? -0.454 13.148 -5.610 1.00 92.75 83 ALA A CA 1
ATOM 641 C C . ALA A 1 83 ? -1.505 12.122 -5.142 1.00 92.75 83 ALA A C 1
ATOM 643 O O . ALA A 1 83 ? -2.686 12.438 -5.033 1.00 92.75 83 ALA A O 1
ATOM 644 N N . GLN A 1 84 ? -1.086 10.882 -4.869 1.00 93.69 84 GLN A N 1
ATOM 645 C CA . GLN A 1 84 ? -1.964 9.833 -4.354 1.00 93.69 84 GLN A CA 1
ATOM 646 C C . GLN A 1 84 ? -2.405 10.120 -2.910 1.00 93.69 84 GLN A C 1
ATOM 648 O O . GLN A 1 84 ? -3.557 9.857 -2.568 1.00 93.69 84 GLN A O 1
ATOM 653 N N . SER A 1 85 ? -1.520 10.678 -2.081 1.00 93.31 85 SER A N 1
ATOM 654 C CA . SER A 1 85 ? -1.801 11.023 -0.684 1.00 93.31 85 SER A CA 1
ATOM 655 C C . SER A 1 85 ? -2.618 12.305 -0.524 1.00 93.31 85 SER A C 1
ATOM 657 O O . SER A 1 85 ? -3.332 12.461 0.453 1.00 93.31 85 SER A O 1
ATOM 659 N N . GLU A 1 86 ? -2.577 13.204 -1.503 1.00 92.12 86 GLU A N 1
ATOM 660 C CA . GLU A 1 86 ? -3.410 14.417 -1.543 1.00 92.12 86 GLU A CA 1
ATOM 661 C C . GLU A 1 86 ? -4.782 14.174 -2.203 1.00 92.12 86 GLU A C 1
ATOM 663 O O . GLU A 1 86 ? -5.596 15.085 -2.362 1.00 92.12 86 GLU A O 1
ATOM 668 N N . LEU A 1 87 ? -5.068 12.933 -2.608 1.00 87.88 87 LEU A N 1
ATOM 669 C CA . LEU A 1 87 ? -6.290 12.591 -3.319 1.00 87.88 87 LEU A CA 1
ATOM 670 C C . LEU A 1 87 ? -7.528 12.705 -2.417 1.00 87.88 87 LEU A C 1
ATOM 672 O O . LEU A 1 87 ? -7.721 11.923 -1.492 1.00 87.88 87 LEU A O 1
ATOM 676 N N . HIS A 1 88 ? -8.448 13.603 -2.764 1.00 80.88 88 HIS A N 1
ATOM 677 C CA . HIS A 1 88 ? -9.730 13.741 -2.056 1.00 80.88 88 HIS A CA 1
ATOM 678 C C . HIS A 1 88 ? -10.888 12.962 -2.708 1.00 80.88 88 HIS A C 1
ATOM 680 O O . HIS A 1 88 ? -11.920 12.704 -2.075 1.00 80.88 88 HIS A O 1
ATOM 686 N N . ARG A 1 89 ? -10.747 12.582 -3.985 1.00 74.94 89 ARG A N 1
ATOM 687 C CA . ARG A 1 89 ? -11.715 11.772 -4.743 1.00 74.94 89 ARG A CA 1
ATOM 688 C C . ARG A 1 89 ? -10.991 10.834 -5.700 1.00 74.94 89 ARG A C 1
ATOM 690 O O . ARG A 1 89 ? -10.102 11.284 -6.408 1.00 74.94 89 ARG A O 1
ATOM 697 N N . SER A 1 90 ? -11.416 9.577 -5.776 1.00 75.94 90 SER A N 1
ATOM 698 C CA . SER A 1 90 ? -10.962 8.635 -6.810 1.00 75.94 90 SER A CA 1
ATOM 699 C C . SER A 1 90 ? -12.005 8.498 -7.916 1.00 75.94 90 SER A C 1
ATOM 701 O O . SER A 1 90 ? -13.207 8.658 -7.676 1.00 75.94 90 SER A O 1
ATOM 703 N N . THR A 1 91 ? -11.550 8.224 -9.135 1.00 71.69 91 THR A N 1
ATOM 704 C CA . THR A 1 91 ? -12.400 7.997 -10.313 1.00 71.69 91 THR A CA 1
ATOM 705 C C . THR A 1 91 ? -12.344 6.529 -10.721 1.00 71.69 91 THR A C 1
ATOM 707 O O . THR A 1 91 ? -11.433 5.814 -10.322 1.00 71.69 91 THR A O 1
ATOM 710 N N . SER A 1 92 ? -13.295 6.066 -11.524 1.00 63.75 92 SER A N 1
ATOM 711 C CA . SER A 1 92 ? -13.173 4.798 -12.250 1.00 63.75 92 SER A CA 1
ATOM 712 C C . SER A 1 92 ? -13.366 5.027 -13.744 1.00 63.75 92 SER A C 1
ATOM 714 O O . SER A 1 92 ? -14.058 5.966 -14.151 1.00 63.75 92 SER A O 1
ATOM 716 N N . GLU A 1 93 ? -12.735 4.199 -14.574 1.00 55.81 93 GLU A N 1
ATOM 717 C CA . GLU A 1 93 ? -12.816 4.341 -16.027 1.00 55.81 93 GLU A CA 1
ATOM 718 C C . GLU A 1 93 ? -14.273 4.199 -16.515 1.00 55.81 93 GLU A C 1
ATOM 720 O O . GLU A 1 93 ? -14.999 3.289 -16.109 1.00 55.81 93 GLU A O 1
ATOM 725 N N . GLY A 1 94 ? -14.726 5.140 -17.355 1.00 50.06 94 GLY A N 1
ATOM 726 C CA . GLY A 1 94 ? -16.098 5.176 -17.886 1.00 50.06 94 GLY A CA 1
ATOM 727 C C . GLY A 1 94 ? -17.183 5.554 -16.867 1.00 50.06 94 GLY A C 1
ATOM 728 O O . GLY A 1 94 ? -18.372 5.399 -17.142 1.00 50.06 94 GLY A O 1
ATOM 729 N N . SER A 1 95 ? -16.803 6.035 -15.682 1.00 50.69 95 SER A N 1
ATOM 730 C CA . SER A 1 95 ? -17.722 6.264 -14.572 1.00 50.69 95 SER A CA 1
ATOM 731 C C . SER A 1 95 ? -18.038 7.743 -14.349 1.00 50.69 95 SER A C 1
ATOM 733 O O . SER A 1 95 ? -17.147 8.556 -14.117 1.00 50.69 95 SER A O 1
ATOM 735 N N . LEU A 1 96 ? -19.333 8.070 -14.287 1.00 47.41 96 LEU A N 1
ATOM 736 C CA . LEU A 1 96 ? -19.849 9.297 -13.658 1.00 47.41 96 LEU A CA 1
ATOM 737 C C . LEU A 1 96 ? -19.685 9.283 -12.121 1.00 47.41 96 LEU A C 1
ATOM 739 O O . LEU A 1 96 ? -20.004 10.262 -11.448 1.00 47.41 96 LEU A O 1
ATOM 743 N N . PHE A 1 97 ? -19.211 8.175 -11.542 1.00 54.09 97 PHE A N 1
ATOM 744 C CA . PHE A 1 97 ? -19.125 7.961 -10.103 1.00 54.09 97 PHE A CA 1
ATOM 745 C C . PHE A 1 97 ? -17.692 8.156 -9.612 1.00 54.09 97 PHE A C 1
ATOM 747 O O . PHE A 1 97 ? -16.842 7.275 -9.741 1.00 54.09 97 PHE A O 1
ATOM 754 N N . SER A 1 98 ? -17.445 9.314 -9.001 1.00 65.75 98 SER A N 1
ATOM 755 C CA . SER A 1 98 ? -16.284 9.527 -8.140 1.00 65.75 98 SER A CA 1
ATOM 756 C C . SER A 1 98 ? -16.554 8.949 -6.753 1.00 65.75 98 SER A C 1
ATOM 758 O O . SER A 1 98 ? -17.609 9.232 -6.177 1.00 65.75 98 SER A O 1
ATOM 760 N N . ARG A 1 99 ? -15.603 8.222 -6.167 1.00 74.62 99 ARG A N 1
ATOM 761 C CA . ARG A 1 99 ? -15.673 7.857 -4.746 1.00 74.62 99 ARG A CA 1
ATOM 762 C C . ARG A 1 99 ? -14.972 8.920 -3.915 1.00 74.62 99 ARG A C 1
ATOM 764 O O . ARG A 1 99 ? -13.826 9.274 -4.196 1.00 74.62 99 ARG A O 1
ATOM 771 N N . ARG A 1 100 ? -15.655 9.430 -2.886 1.00 82.62 100 ARG A N 1
ATOM 772 C CA . ARG A 1 100 ? -15.012 10.286 -1.884 1.00 82.62 100 ARG A CA 1
ATOM 773 C C . ARG A 1 100 ? -13.959 9.460 -1.158 1.00 82.62 100 ARG A C 1
ATOM 775 O O . ARG A 1 100 ? -14.252 8.357 -0.709 1.00 82.62 100 ARG A O 1
ATOM 782 N N . VAL A 1 101 ? -12.760 10.011 -1.048 1.00 90.31 101 VAL A N 1
ATOM 783 C CA . VAL A 1 101 ? -11.717 9.445 -0.203 1.00 90.31 101 VAL A CA 1
ATOM 784 C C . VAL A 1 101 ? -11.972 9.927 1.217 1.00 90.31 101 VAL A C 1
ATOM 786 O O . VAL A 1 101 ? -12.052 11.133 1.464 1.00 90.31 101 VAL A O 1
ATOM 789 N N . GLN A 1 102 ? -12.157 8.994 2.145 1.00 94.56 102 GLN A N 1
ATOM 790 C CA . GLN A 1 102 ? -12.185 9.325 3.562 1.00 94.56 102 GLN A CA 1
ATOM 791 C C . GLN A 1 102 ? -10.748 9.346 4.080 1.00 94.56 102 GLN A C 1
ATOM 793 O O . GLN A 1 102 ? -10.016 8.371 3.923 1.00 94.56 102 GLN A O 1
ATOM 798 N N . VAL A 1 103 ? -10.360 10.463 4.694 1.00 95.56 103 VAL A N 1
ATOM 799 C CA . VAL A 1 103 ? -9.059 10.620 5.348 1.00 95.56 103 VAL A CA 1
ATOM 800 C C . VAL A 1 103 ? -9.225 10.283 6.825 1.00 95.56 103 VAL A C 1
ATOM 802 O O . VAL A 1 103 ? -10.048 10.887 7.513 1.00 95.56 103 VAL A O 1
ATOM 805 N N . LEU A 1 104 ? -8.456 9.309 7.296 1.00 96.44 104 LEU A N 1
ATOM 806 C CA . LEU A 1 104 ? -8.401 8.877 8.688 1.00 96.44 104 LEU A CA 1
ATOM 807 C C . LEU A 1 104 ? -7.082 9.389 9.276 1.00 96.44 104 LEU A C 1
ATOM 809 O O . LEU A 1 104 ? -6.031 8.860 8.907 1.00 96.44 104 LEU A O 1
ATOM 813 N N . PRO A 1 105 ? -7.084 10.433 10.121 1.00 96.19 105 PRO A N 1
ATOM 814 C CA . PRO A 1 105 ? -5.846 10.949 10.689 1.00 96.19 105 PRO A CA 1
ATOM 815 C C . PRO A 1 105 ? -5.186 9.885 11.568 1.00 96.19 105 PRO A C 1
ATOM 817 O O . PRO A 1 105 ? -5.864 9.216 12.351 1.00 96.19 105 PRO A O 1
ATOM 820 N N . ALA A 1 106 ? -3.865 9.741 11.452 1.00 93.88 106 ALA A N 1
ATOM 821 C CA . ALA A 1 106 ? -3.116 8.968 12.429 1.00 93.88 106 ALA A CA 1
ATOM 822 C C . ALA A 1 106 ? -3.107 9.714 13.770 1.00 93.88 106 ALA A C 1
ATOM 824 O O . ALA A 1 106 ? -3.147 10.944 13.825 1.00 93.88 106 ALA A O 1
ATOM 825 N N . GLY A 1 107 ? -3.071 8.958 14.860 1.00 91.75 107 GLY A N 1
ATOM 826 C CA . GLY A 1 107 ? -3.075 9.488 16.218 1.00 91.75 107 GLY A CA 1
ATOM 827 C C . GLY A 1 107 ? -2.438 8.483 17.162 1.00 91.75 107 GLY A C 1
ATOM 828 O O . GLY A 1 107 ? -1.385 7.924 16.853 1.00 91.75 107 GLY A O 1
ATOM 829 N N . ASP A 1 108 ? -3.089 8.220 18.294 1.00 95.81 108 ASP A N 1
ATOM 830 C CA . ASP A 1 108 ? -2.701 7.091 19.137 1.00 95.81 108 ASP A CA 1
ATOM 831 C C . ASP A 1 108 ? -2.715 5.783 18.331 1.00 95.81 108 ASP A C 1
ATOM 833 O O . ASP A 1 108 ? -3.620 5.540 17.531 1.00 95.81 108 ASP A O 1
ATOM 837 N N . TYR A 1 109 ? -1.702 4.943 18.546 1.00 96.19 109 TYR A N 1
ATOM 838 C CA . TYR A 1 109 ? -1.515 3.723 17.769 1.00 96.19 109 TYR A CA 1
ATOM 839 C C . TYR A 1 109 ? -2.702 2.763 17.899 1.00 96.19 109 TYR A C 1
ATOM 841 O O . TYR A 1 109 ? -3.156 2.244 16.883 1.00 96.19 109 TYR A O 1
ATOM 849 N N . ASP A 1 110 ? -3.203 2.517 19.114 1.00 96.06 110 ASP A N 1
ATOM 850 C CA . ASP A 1 110 ? -4.271 1.532 19.319 1.00 96.06 110 ASP A CA 1
ATOM 851 C C . ASP A 1 110 ? -5.595 2.052 18.781 1.00 96.06 110 ASP A C 1
ATOM 853 O O . ASP A 1 110 ? -6.298 1.330 18.074 1.00 96.06 110 ASP A O 1
ATOM 857 N N . ALA A 1 111 ? -5.898 3.323 19.055 1.00 96.75 111 ALA A N 1
ATOM 858 C CA . ALA A 1 111 ? -7.087 3.969 18.521 1.00 96.75 111 ALA A CA 1
ATOM 859 C C . ALA A 1 111 ? -7.069 3.981 16.987 1.00 96.75 111 ALA A C 1
ATOM 861 O O . ALA A 1 111 ? -8.056 3.607 16.357 1.00 96.75 111 ALA A O 1
ATOM 862 N N . PHE A 1 112 ? -5.939 4.354 16.379 1.00 97.50 112 PHE A N 1
ATOM 863 C CA . PHE A 1 112 ? -5.799 4.390 14.928 1.00 97.50 112 PHE A CA 1
ATOM 864 C C . PHE A 1 112 ? -5.959 2.995 14.323 1.00 97.50 112 PHE A C 1
ATOM 866 O O . PHE A 1 112 ? -6.803 2.816 13.448 1.00 97.50 112 PHE A O 1
ATOM 873 N N . VAL A 1 113 ? -5.238 1.993 14.836 1.00 96.50 113 VAL A N 1
ATOM 874 C CA . VAL A 1 113 ? -5.339 0.598 14.375 1.00 96.50 113 VAL A CA 1
ATOM 875 C C . VAL A 1 113 ? -6.766 0.060 14.487 1.00 96.50 113 VAL A C 1
ATOM 877 O O . VAL A 1 113 ? -7.226 -0.603 13.562 1.00 96.50 113 VAL A O 1
ATOM 880 N N . ALA A 1 114 ? -7.489 0.383 15.563 1.00 96.00 114 ALA A N 1
ATOM 881 C CA . ALA A 1 114 ? -8.880 -0.031 15.746 1.00 96.00 114 ALA A CA 1
ATOM 882 C C . ALA A 1 114 ? -9.847 0.606 14.733 1.00 96.00 114 ALA A C 1
ATOM 884 O O . ALA A 1 114 ? -10.921 0.060 14.490 1.00 96.00 114 ALA A O 1
ATOM 885 N N . THR A 1 115 ? -9.486 1.747 14.135 1.00 96.50 115 THR A N 1
ATOM 886 C CA . THR A 1 115 ? -10.309 2.379 13.094 1.00 96.50 115 THR A CA 1
ATOM 887 C C . THR A 1 115 ? -10.094 1.786 11.709 1.00 96.50 115 THR A C 1
ATOM 889 O O . THR A 1 115 ? -10.976 1.945 10.866 1.00 96.50 115 THR A O 1
ATOM 892 N N . LEU A 1 116 ? -8.944 1.150 11.453 1.00 97.19 116 LEU A N 1
ATOM 893 C CA . LEU A 1 116 ? -8.529 0.710 10.120 1.00 97.19 116 LEU A CA 1
ATOM 894 C C . LEU A 1 116 ? -9.297 -0.526 9.648 1.00 97.19 116 LEU A C 1
ATOM 896 O O . LEU A 1 116 ? -9.546 -1.466 10.400 1.00 97.19 116 LEU A O 1
ATOM 900 N N . GLU A 1 117 ? -9.598 -0.555 8.355 1.00 97.38 117 GLU A N 1
ATOM 901 C CA . GLU A 1 117 ? -10.259 -1.666 7.678 1.00 97.38 117 GLU A CA 1
ATOM 902 C C . GLU A 1 117 ? -9.346 -2.235 6.584 1.00 97.38 117 GLU A C 1
ATOM 904 O O . GLU A 1 117 ? -8.497 -1.512 6.048 1.00 97.38 117 GLU A O 1
ATOM 909 N N . PRO A 1 118 ? -9.472 -3.532 6.236 1.00 97.75 118 PRO A N 1
ATOM 910 C CA . PRO A 1 118 ? -8.681 -4.112 5.158 1.00 97.75 118 PRO A CA 1
ATOM 911 C C . PRO A 1 118 ? -8.757 -3.264 3.884 1.00 97.75 118 PRO A C 1
ATOM 913 O O . PRO A 1 118 ? -9.816 -2.736 3.545 1.00 97.75 118 PRO A O 1
ATOM 916 N N . ALA A 1 119 ? -7.633 -3.173 3.175 1.00 97.88 119 ALA A N 1
ATOM 917 C CA . ALA A 1 119 ? -7.422 -2.337 1.994 1.00 97.88 119 ALA A CA 1
ATOM 918 C C . ALA A 1 119 ? -7.319 -0.816 2.227 1.00 97.88 119 ALA A C 1
ATOM 920 O O . ALA A 1 119 ? -7.081 -0.100 1.251 1.00 97.88 119 ALA A O 1
ATOM 921 N N . ASP A 1 120 ? -7.408 -0.303 3.459 1.00 98.25 120 ASP A N 1
ATOM 922 C CA . ASP A 1 120 ? -7.032 1.092 3.725 1.00 98.25 120 ASP A CA 1
ATOM 923 C C . ASP A 1 120 ? -5.578 1.355 3.297 1.00 98.25 120 ASP A C 1
ATOM 925 O O . ASP A 1 120 ? -4.689 0.522 3.498 1.00 98.25 120 ASP A O 1
ATOM 929 N N . ILE A 1 121 ? -5.334 2.519 2.694 1.00 98.44 121 ILE A N 1
ATOM 930 C CA . ILE A 1 121 ? -4.004 2.927 2.235 1.00 98.44 121 ILE A CA 1
ATOM 931 C C . ILE A 1 121 ? -3.384 3.820 3.301 1.00 98.44 121 ILE A C 1
ATOM 933 O O . ILE A 1 121 ? -3.886 4.912 3.537 1.00 98.44 121 ILE A O 1
ATOM 937 N N . LEU A 1 122 ? -2.296 3.393 3.930 1.00 98.50 122 LEU A N 1
ATOM 938 C CA . LEU A 1 122 ? -1.583 4.190 4.930 1.00 98.50 122 LEU A CA 1
ATOM 939 C C . LEU A 1 122 ? -0.429 4.927 4.253 1.00 98.50 122 LEU A C 1
ATOM 941 O O . LEU A 1 122 ? 0.342 4.307 3.518 1.00 98.50 122 LEU A O 1
ATOM 945 N N . TYR A 1 123 ? -0.288 6.223 4.533 1.00 98.12 123 TYR A N 1
ATOM 946 C CA . TYR A 1 123 ? 0.777 7.067 3.987 1.00 98.12 123 TYR A CA 1
ATOM 947 C C . TYR A 1 123 ? 1.804 7.413 5.055 1.00 98.12 123 TYR A C 1
ATOM 949 O O . TYR A 1 123 ? 1.443 7.818 6.163 1.00 98.12 123 TYR A O 1
ATOM 957 N N . MET A 1 124 ? 3.087 7.288 4.706 1.00 96.75 124 MET A N 1
ATOM 958 C CA . MET A 1 124 ? 4.198 7.548 5.616 1.00 96.75 124 MET A CA 1
ATOM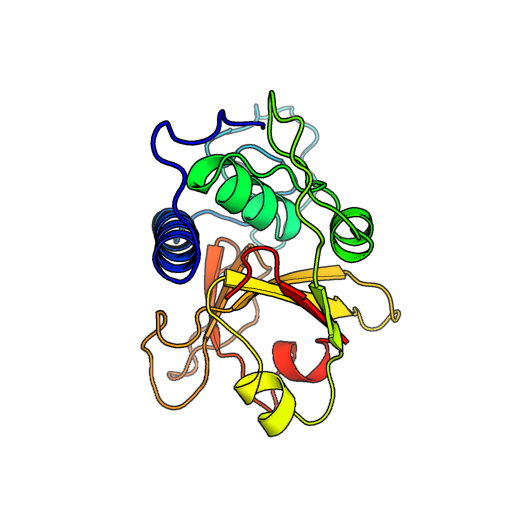 959 C C . MET A 1 124 ? 5.072 8.712 5.181 1.00 96.75 124 MET A C 1
ATOM 961 O O . MET A 1 124 ? 5.462 8.825 4.014 1.00 96.75 124 MET A O 1
ATOM 965 N N . HIS A 1 125 ? 5.466 9.522 6.159 1.00 94.31 125 HIS A N 1
ATOM 966 C CA . HIS A 1 125 ? 6.487 10.540 5.978 1.00 94.31 125 HIS A CA 1
ATOM 967 C C . HIS A 1 125 ? 7.893 9.937 5.949 1.00 94.31 125 HIS A C 1
ATOM 969 O O . HIS A 1 125 ? 8.215 8.985 6.662 1.00 94.31 125 HIS A O 1
ATOM 975 N N . SER A 1 126 ? 8.738 10.528 5.110 1.00 89.81 126 SER A N 1
ATOM 976 C CA . SER A 1 126 ? 10.191 10.432 5.254 1.00 89.81 126 SER A CA 1
ATOM 977 C C . SER A 1 126 ? 10.671 11.311 6.412 1.00 89.81 126 SER A C 1
ATOM 979 O O . SER A 1 126 ? 9.916 12.131 6.936 1.00 89.81 126 SER A O 1
ATOM 981 N N . ASP A 1 127 ? 11.954 11.213 6.754 1.00 86.06 127 ASP A N 1
ATOM 982 C CA . ASP A 1 127 ? 12.578 12.082 7.761 1.00 86.06 127 ASP A CA 1
ATOM 983 C C . ASP A 1 127 ? 12.540 13.572 7.365 1.00 86.06 127 ASP A C 1
ATOM 985 O O . ASP A 1 127 ? 12.596 14.445 8.224 1.00 86.06 127 ASP A O 1
ATOM 989 N N . ALA A 1 128 ? 12.373 13.875 6.070 1.00 87.50 128 ALA A N 1
ATOM 990 C CA . ALA A 1 128 ? 12.177 15.233 5.560 1.00 87.50 128 ALA A CA 1
ATOM 991 C C . ALA A 1 128 ? 10.734 15.759 5.735 1.00 87.50 128 ALA A C 1
ATOM 993 O O . ALA A 1 128 ? 10.421 16.852 5.273 1.00 87.50 128 ALA A O 1
ATOM 994 N N . GLY A 1 129 ? 9.837 14.986 6.358 1.00 88.44 129 GLY A N 1
ATOM 995 C CA . GLY A 1 129 ? 8.461 15.401 6.645 1.00 88.44 129 GLY A CA 1
ATOM 996 C C . GLY A 1 129 ? 7.512 15.380 5.443 1.00 88.44 129 GLY A C 1
ATOM 997 O O . GLY A 1 129 ? 6.395 15.872 5.552 1.00 88.44 129 GLY A O 1
ATOM 998 N N . VAL A 1 130 ? 7.931 14.805 4.313 1.00 92.25 130 VAL A N 1
ATOM 999 C CA . VAL A 1 130 ? 7.089 14.627 3.118 1.00 92.25 130 VAL A CA 1
ATOM 1000 C C . VAL A 1 130 ? 6.633 13.182 2.988 1.00 92.25 130 VAL A C 1
ATOM 1002 O O . VAL A 1 130 ? 7.411 12.262 3.281 1.00 92.25 130 VAL A O 1
ATOM 1005 N N . VAL A 1 131 ? 5.402 12.968 2.509 1.00 95.31 131 VAL A N 1
ATOM 1006 C CA . VAL A 1 131 ? 4.907 11.626 2.175 1.00 95.31 131 VAL A CA 1
ATOM 1007 C C . VAL A 1 131 ? 5.827 10.997 1.131 1.00 95.31 131 VAL A C 1
ATOM 1009 O O . VAL A 1 131 ? 6.048 11.547 0.054 1.00 95.31 131 VAL A O 1
ATOM 1012 N N . SER A 1 132 ? 6.377 9.835 1.469 1.00 94.31 132 SER A N 1
ATOM 1013 C CA . SER A 1 132 ? 7.390 9.145 0.661 1.00 94.31 132 SER A CA 1
ATOM 1014 C C . SER A 1 132 ? 7.057 7.685 0.390 1.00 94.31 132 SER A C 1
ATOM 1016 O O . SER A 1 132 ? 7.657 7.069 -0.489 1.00 94.31 132 SER A O 1
ATOM 1018 N N . HIS A 1 133 ? 6.104 7.123 1.133 1.00 96.31 133 HIS A N 1
ATOM 1019 C CA . HIS A 1 133 ? 5.750 5.719 1.026 1.00 96.31 133 HIS A CA 1
ATOM 1020 C C . HIS A 1 133 ? 4.273 5.500 1.316 1.00 96.31 133 HIS A C 1
ATOM 1022 O O . HIS A 1 133 ? 3.660 6.272 2.056 1.00 96.31 133 HIS A O 1
ATOM 1028 N N . ALA A 1 134 ? 3.724 4.436 0.741 1.00 97.56 134 ALA A N 1
ATOM 1029 C CA . ALA A 1 134 ? 2.351 4.021 0.961 1.00 97.56 134 ALA A CA 1
ATOM 1030 C C . ALA A 1 134 ? 2.265 2.496 1.080 1.00 97.56 134 ALA A C 1
ATOM 1032 O O . ALA A 1 134 ? 3.009 1.768 0.417 1.00 97.56 134 ALA A O 1
ATOM 1033 N N . VAL A 1 135 ? 1.360 2.010 1.927 1.00 98.19 135 VAL A N 1
ATOM 1034 C CA . VAL A 1 135 ? 1.130 0.574 2.151 1.00 98.19 135 VAL A CA 1
ATOM 1035 C C . VAL A 1 135 ? -0.362 0.271 2.209 1.00 98.19 135 VAL A C 1
ATOM 1037 O O . VAL A 1 135 ? -1.157 1.152 2.528 1.00 98.19 135 VAL A O 1
ATOM 1040 N N . LEU A 1 136 ? -0.744 -0.981 1.959 1.00 98.38 136 LEU A N 1
ATOM 1041 C CA . LEU A 1 136 ? -2.104 -1.463 2.199 1.00 98.38 136 LEU A CA 1
ATOM 1042 C C . LEU A 1 136 ? -2.197 -2.134 3.567 1.00 98.38 136 LEU A C 1
ATOM 1044 O O . LEU A 1 136 ? -1.402 -3.021 3.885 1.00 98.38 136 LEU A O 1
ATOM 1048 N N . TRP A 1 137 ? -3.197 -1.746 4.351 1.00 98.31 137 TRP A N 1
ATOM 1049 C CA . TRP A 1 137 ? -3.574 -2.429 5.582 1.00 98.31 137 TRP A CA 1
ATOM 1050 C C . TRP A 1 137 ? -4.228 -3.773 5.275 1.00 98.31 137 TRP A C 1
ATOM 1052 O O . TRP A 1 137 ? -5.180 -3.841 4.494 1.00 98.31 137 TRP A O 1
ATOM 1062 N N . LEU A 1 138 ? -3.742 -4.852 5.895 1.00 97.69 138 LEU A N 1
ATOM 1063 C CA . LEU A 1 138 ? -4.351 -6.171 5.714 1.00 97.69 138 LEU A CA 1
ATOM 1064 C C . LEU A 1 138 ? -5.528 -6.411 6.662 1.00 97.69 138 LEU A C 1
ATOM 1066 O O . LEU A 1 138 ? -6.418 -7.188 6.328 1.00 97.69 138 LEU A O 1
ATOM 1070 N N . GLY A 1 139 ? -5.554 -5.744 7.820 1.00 94.88 139 GLY A N 1
ATOM 1071 C CA . GLY A 1 139 ? -6.569 -5.963 8.849 1.00 94.88 139 GLY A CA 1
ATOM 1072 C C . GLY A 1 139 ? -6.717 -7.441 9.201 1.00 94.88 139 GLY A C 1
ATOM 1073 O O . GLY A 1 139 ? -5.729 -8.164 9.307 1.00 94.88 139 GLY A O 1
ATOM 1074 N N . ASP A 1 140 ? -7.957 -7.894 9.335 1.00 92.62 140 ASP A N 1
ATOM 1075 C CA . ASP A 1 140 ? -8.293 -9.290 9.625 1.00 92.62 140 ASP A CA 1
ATOM 1076 C C . ASP A 1 140 ? -8.118 -10.240 8.424 1.00 92.62 140 ASP A C 1
ATOM 1078 O O . ASP A 1 140 ? -8.179 -11.455 8.593 1.00 92.62 140 ASP A O 1
ATOM 1082 N N . CYS A 1 141 ? -7.854 -9.717 7.221 1.00 92.00 141 CYS A N 1
ATOM 1083 C CA . CYS A 1 141 ? -7.490 -10.531 6.057 1.00 92.00 141 CYS A CA 1
ATOM 1084 C C . CYS A 1 141 ? -6.017 -10.981 6.104 1.00 92.00 141 CYS A C 1
ATOM 1086 O O . CYS A 1 141 ? -5.626 -11.896 5.381 1.00 92.00 141 CYS A O 1
ATOM 1088 N N . GLY A 1 142 ? -5.183 -10.337 6.928 1.00 85.44 142 GLY A N 1
ATOM 1089 C CA . GLY A 1 142 ? -3.789 -10.716 7.144 1.00 85.44 142 GLY A CA 1
ATOM 1090 C C . GLY A 1 142 ? -3.622 -11.477 8.451 1.00 85.44 142 GLY A C 1
ATOM 1091 O O . GLY A 1 142 ? -3.679 -10.879 9.520 1.00 85.44 142 GLY A O 1
ATOM 1092 N N . VAL A 1 143 ? -3.341 -12.777 8.376 1.00 74.12 143 VAL A N 1
ATOM 1093 C CA . VAL A 1 143 ? -3.065 -13.603 9.560 1.00 74.12 143 VAL A CA 1
ATOM 1094 C C . VAL A 1 143 ? -1.564 -13.871 9.656 1.00 74.12 143 VAL A C 1
ATOM 1096 O O . VAL A 1 143 ? -0.978 -14.481 8.764 1.00 74.12 143 VAL A O 1
ATOM 1099 N N . GLY A 1 144 ? -0.928 -13.430 10.742 1.00 63.44 144 GLY A N 1
ATOM 1100 C CA . GLY A 1 144 ? 0.484 -13.721 10.996 1.00 63.44 144 GLY A CA 1
ATOM 1101 C C . GLY A 1 144 ? 0.984 -13.143 12.318 1.00 63.44 144 GLY A C 1
ATOM 1102 O O . GLY A 1 144 ? 1.410 -11.994 12.384 1.00 63.44 144 GLY A O 1
ATOM 1103 N N . GLY A 1 145 ? 0.978 -13.968 13.366 1.00 68.44 145 GLY A N 1
ATOM 1104 C CA . GLY A 1 145 ? 1.467 -13.594 14.697 1.00 68.44 145 GLY A CA 1
ATOM 1105 C C . GLY A 1 145 ? 0.549 -12.625 15.452 1.00 68.44 145 GLY A C 1
ATOM 1106 O O . GLY A 1 145 ? -0.638 -12.520 15.164 1.00 68.44 145 GLY A O 1
ATOM 1107 N N . SER A 1 146 ? 1.105 -11.939 16.455 1.00 79.69 146 SER A N 1
ATOM 1108 C CA . SER A 1 146 ? 0.380 -11.029 17.360 1.00 79.69 146 SER A CA 1
ATOM 1109 C C . SER A 1 146 ? 0.410 -9.555 16.937 1.00 79.69 146 SER A C 1
ATOM 1111 O O . SER A 1 146 ? -0.041 -8.692 17.689 1.00 79.69 146 SER A O 1
ATOM 1113 N N . VAL A 1 147 ? 0.971 -9.243 15.765 1.00 90.00 147 VAL A N 1
ATOM 1114 C CA . VAL A 1 147 ? 1.118 -7.865 15.278 1.00 90.00 147 VAL A CA 1
ATOM 1115 C C . VAL A 1 147 ? 0.296 -7.657 14.011 1.00 90.00 147 VAL A C 1
ATOM 1117 O O . VAL A 1 147 ? 0.244 -8.560 13.177 1.00 90.00 147 VAL A O 1
ATOM 1120 N N . PRO A 1 148 ? -0.305 -6.472 13.818 1.00 94.44 148 PRO A N 1
ATOM 1121 C CA . PRO A 1 148 ? -0.982 -6.175 12.568 1.00 94.44 148 PRO A CA 1
ATOM 1122 C C . PRO A 1 148 ? -0.024 -6.204 11.376 1.00 94.44 148 PRO A C 1
ATOM 1124 O O . PRO A 1 148 ? 1.186 -5.984 11.515 1.00 94.44 148 PRO A O 1
ATOM 1127 N N . LEU A 1 149 ? -0.573 -6.453 10.191 1.00 96.19 149 LEU A N 1
ATOM 1128 C CA . LEU A 1 149 ? 0.196 -6.640 8.968 1.00 96.19 149 LEU A CA 1
ATOM 1129 C C . LEU A 1 149 ? -0.202 -5.629 7.893 1.00 96.19 149 LEU A C 1
ATOM 1131 O O . LEU A 1 149 ? -1.364 -5.242 7.757 1.00 96.19 149 LEU A O 1
ATOM 1135 N N . VAL A 1 150 ? 0.787 -5.252 7.092 1.00 97.25 150 VAL A N 1
ATOM 1136 C CA . VAL A 1 150 ? 0.622 -4.456 5.875 1.00 97.25 150 VAL A CA 1
ATOM 1137 C C . VAL A 1 150 ? 1.237 -5.191 4.690 1.00 97.25 150 VAL A C 1
ATOM 1139 O O . VAL A 1 150 ? 2.111 -6.042 4.868 1.00 97.25 150 VAL A O 1
ATOM 1142 N N . ILE A 1 151 ? 0.803 -4.855 3.480 1.00 97.81 151 ILE A N 1
ATOM 1143 C CA . ILE A 1 151 ? 1.455 -5.270 2.236 1.00 97.81 151 ILE A CA 1
ATOM 1144 C C . ILE A 1 151 ? 1.850 -4.042 1.422 1.00 97.81 151 ILE A C 1
ATOM 1146 O O . ILE A 1 151 ? 1.070 -3.105 1.249 1.00 97.81 151 ILE A O 1
ATOM 1150 N N . ASP A 1 152 ? 3.078 -4.038 0.922 1.00 97.06 152 ASP A N 1
ATOM 1151 C CA . ASP A 1 152 ? 3.633 -2.928 0.154 1.00 97.06 152 ASP A CA 1
ATOM 1152 C C . ASP A 1 152 ? 4.729 -3.384 -0.799 1.00 97.06 152 ASP A C 1
ATOM 1154 O O . ASP A 1 152 ? 5.366 -4.419 -0.590 1.00 97.06 152 ASP A O 1
ATOM 1158 N N . SER A 1 153 ? 4.987 -2.566 -1.823 1.00 95.75 153 SER A N 1
ATOM 1159 C CA . SER A 1 153 ? 6.224 -2.639 -2.596 1.00 95.75 153 SER A CA 1
ATOM 1160 C C . SER A 1 153 ? 7.221 -1.620 -2.059 1.00 95.75 153 SER A C 1
ATOM 1162 O O . SER A 1 153 ? 7.136 -0.429 -2.356 1.00 95.75 153 SER A O 1
ATOM 1164 N N . GLY A 1 154 ? 8.146 -2.079 -1.220 1.00 91.19 154 GLY A N 1
ATOM 1165 C CA . GLY A 1 154 ? 9.107 -1.224 -0.524 1.00 91.19 154 GLY A CA 1
ATOM 1166 C C . GLY A 1 154 ? 10.551 -1.677 -0.703 1.00 91.19 154 GLY A C 1
ATOM 1167 O O . GLY A 1 154 ? 10.831 -2.733 -1.269 1.00 91.19 154 GLY A O 1
ATOM 1168 N N . GLY A 1 155 ? 11.487 -0.880 -0.193 1.00 83.94 155 GLY A N 1
ATOM 1169 C CA . GLY A 1 155 ? 12.886 -1.294 -0.085 1.00 83.94 155 GLY A CA 1
ATOM 1170 C C . GLY A 1 155 ? 13.099 -2.429 0.931 1.00 83.94 155 GLY A C 1
ATOM 1171 O O . GLY A 1 155 ? 12.203 -2.786 1.695 1.00 83.94 155 GLY A O 1
ATOM 1172 N N . GLY A 1 156 ? 14.316 -2.983 0.947 1.00 79.31 156 GLY A N 1
ATOM 1173 C CA . GLY A 1 156 ? 14.760 -3.950 1.963 1.00 79.31 156 GLY A CA 1
ATOM 1174 C C . GLY A 1 156 ? 15.045 -3.319 3.337 1.00 79.31 156 GLY A C 1
ATOM 1175 O O . GLY A 1 156 ? 14.698 -2.163 3.598 1.00 79.31 156 GLY A O 1
ATOM 1176 N N . GLY A 1 157 ? 15.729 -4.053 4.219 1.00 81.94 157 GLY A N 1
ATOM 1177 C CA . GLY A 1 157 ? 16.095 -3.591 5.565 1.00 81.94 157 GLY A CA 1
ATOM 1178 C C . GLY A 1 157 ? 14.964 -3.636 6.598 1.00 81.94 157 GLY A C 1
ATOM 1179 O O . GLY A 1 157 ? 15.020 -2.939 7.613 1.00 81.94 157 GLY A O 1
ATOM 1180 N N . ARG A 1 158 ? 13.913 -4.420 6.344 1.00 87.06 158 ARG A N 1
ATOM 1181 C CA . ARG A 1 158 ? 12.868 -4.739 7.330 1.00 87.06 158 ARG A CA 1
ATOM 1182 C C . ARG A 1 158 ? 13.061 -6.168 7.804 1.00 87.06 158 ARG A C 1
ATOM 1184 O O . ARG A 1 158 ? 13.523 -6.988 7.029 1.00 87.06 158 ARG A O 1
ATOM 1191 N N . ILE A 1 159 ? 12.698 -6.450 9.050 1.00 89.69 159 ILE A N 1
ATOM 1192 C CA . ILE A 1 159 ? 12.856 -7.783 9.639 1.00 89.69 159 ILE A CA 1
ATOM 1193 C C . ILE A 1 159 ? 11.503 -8.403 9.984 1.00 89.69 159 ILE A C 1
ATOM 1195 O O . ILE A 1 159 ? 10.602 -7.703 10.466 1.00 89.69 159 ILE A O 1
ATOM 1199 N N . ASP A 1 160 ? 11.363 -9.704 9.744 1.00 87.94 160 ASP A N 1
ATOM 1200 C CA . ASP A 1 160 ? 10.186 -10.491 10.117 1.00 87.94 160 ASP A CA 1
ATOM 1201 C C . ASP A 1 160 ? 10.183 -10.834 11.623 1.00 87.94 160 ASP A C 1
ATOM 1203 O O . ASP A 1 160 ? 10.950 -10.265 12.406 1.00 87.94 160 ASP A O 1
ATOM 1207 N N . ALA A 1 161 ? 9.249 -11.677 12.070 1.00 83.19 161 ALA A N 1
ATOM 1208 C CA . ALA A 1 161 ? 9.160 -12.109 13.469 1.00 83.19 161 ALA A CA 1
ATOM 1209 C C . ALA A 1 161 ? 10.290 -13.068 13.891 1.00 83.19 161 ALA A C 1
ATOM 1211 O O . ALA A 1 161 ? 10.551 -13.206 15.080 1.00 83.19 161 ALA A O 1
ATOM 1212 N N . ASN A 1 162 ? 10.975 -13.678 12.925 1.00 86.69 162 ASN A N 1
ATOM 1213 C CA . ASN A 1 162 ? 12.079 -14.614 13.116 1.00 86.69 162 ASN A CA 1
ATOM 1214 C C . ASN A 1 162 ? 13.448 -13.932 12.937 1.00 86.69 162 ASN A C 1
ATOM 1216 O O . ASN A 1 162 ? 14.458 -14.617 12.817 1.00 86.69 162 ASN A O 1
ATOM 1220 N N . HIS A 1 163 ? 13.487 -12.594 12.914 1.00 87.50 163 HIS A N 1
ATOM 1221 C CA . HIS A 1 163 ? 14.689 -11.784 12.694 1.00 87.50 163 HIS A CA 1
ATOM 1222 C C . HIS A 1 163 ? 15.342 -11.948 11.308 1.00 87.50 163 HIS A C 1
ATOM 1224 O O . HIS A 1 163 ? 16.477 -11.512 11.117 1.00 87.50 163 HIS A O 1
ATOM 1230 N N . ASN A 1 164 ? 14.628 -12.488 10.317 1.00 91.31 164 ASN A N 1
ATOM 1231 C CA . ASN A 1 164 ? 15.117 -12.545 8.941 1.00 91.31 164 ASN A CA 1
ATOM 1232 C C . ASN A 1 164 ? 14.848 -11.231 8.213 1.00 91.31 164 ASN A C 1
ATOM 1234 O O . ASN A 1 164 ? 13.810 -10.596 8.417 1.00 91.31 164 ASN A O 1
ATOM 1238 N N . GLU A 1 165 ? 15.747 -10.849 7.305 1.00 92.38 165 GLU A N 1
ATOM 1239 C CA . GLU A 1 165 ? 15.507 -9.719 6.415 1.00 92.38 165 GLU A CA 1
ATOM 1240 C C . GLU A 1 165 ? 14.393 -10.040 5.406 1.00 92.38 165 GLU A C 1
ATOM 1242 O O . GLU A 1 165 ? 14.420 -11.042 4.693 1.00 92.38 165 GLU A O 1
ATOM 1247 N N . ILE A 1 166 ? 13.417 -9.141 5.323 1.00 92.44 166 ILE A N 1
ATOM 1248 C CA . ILE A 1 166 ? 12.356 -9.155 4.326 1.00 92.44 166 ILE A CA 1
ATOM 1249 C C . ILE A 1 166 ? 12.905 -8.497 3.051 1.00 92.44 166 ILE A C 1
ATOM 1251 O O . ILE A 1 166 ? 13.306 -7.326 3.102 1.00 92.44 166 ILE A O 1
ATOM 1255 N N . PRO A 1 167 ? 12.891 -9.194 1.898 1.00 92.06 167 PRO A N 1
ATOM 1256 C CA . PRO A 1 167 ? 13.402 -8.646 0.647 1.00 92.06 167 PRO A CA 1
ATOM 1257 C C . PRO A 1 167 ? 12.688 -7.361 0.199 1.00 92.06 167 PRO A C 1
ATOM 1259 O O . PRO A 1 167 ? 11.576 -7.045 0.635 1.00 92.06 167 PRO A O 1
ATOM 1262 N N . ALA A 1 168 ? 13.316 -6.637 -0.728 1.00 92.38 168 ALA A N 1
ATOM 1263 C CA . ALA A 1 168 ? 12.662 -5.544 -1.442 1.00 92.38 168 ALA A CA 1
ATOM 1264 C C . ALA A 1 168 ? 11.496 -6.049 -2.319 1.00 92.38 168 ALA A C 1
ATOM 1266 O O . ALA A 1 168 ? 11.392 -7.238 -2.634 1.00 92.38 168 ALA A O 1
ATOM 1267 N N . GLY A 1 169 ? 10.618 -5.121 -2.698 1.00 94.38 169 GLY A N 1
ATOM 1268 C CA . GLY A 1 169 ? 9.445 -5.365 -3.527 1.00 94.38 169 GLY A CA 1
ATOM 1269 C C . GLY A 1 169 ? 8.196 -5.718 -2.729 1.00 94.38 169 GLY A C 1
ATOM 1270 O O . GLY A 1 169 ? 8.094 -5.396 -1.538 1.00 94.38 169 GLY A O 1
ATOM 1271 N N . VAL A 1 170 ? 7.238 -6.363 -3.400 1.00 96.38 170 VAL A N 1
ATOM 1272 C CA . VAL A 1 170 ? 5.908 -6.679 -2.860 1.00 96.38 170 VAL A CA 1
ATOM 1273 C C . VAL A 1 170 ? 6.020 -7.760 -1.794 1.00 96.38 170 VAL A C 1
ATOM 1275 O O . VAL A 1 170 ? 6.268 -8.926 -2.113 1.00 96.38 170 VAL A O 1
ATOM 1278 N N . ARG A 1 171 ? 5.878 -7.388 -0.523 1.00 96.25 171 ARG A N 1
ATOM 1279 C CA . ARG A 1 171 ? 5.971 -8.311 0.618 1.00 96.25 171 ARG A CA 1
ATOM 1280 C C . ARG A 1 171 ? 4.966 -7.924 1.694 1.00 96.25 171 ARG A C 1
ATOM 1282 O O . ARG A 1 171 ? 4.598 -6.759 1.816 1.00 96.25 171 ARG A O 1
ATOM 1289 N N . ILE A 1 172 ? 4.582 -8.909 2.498 1.00 95.50 172 ILE A N 1
ATOM 1290 C CA . ILE A 1 172 ? 3.875 -8.675 3.757 1.00 95.50 172 ILE A CA 1
ATOM 1291 C C . ILE A 1 172 ? 4.901 -8.260 4.810 1.00 95.50 172 ILE A C 1
ATOM 1293 O O . ILE A 1 172 ? 5.971 -8.866 4.916 1.00 95.50 172 ILE A O 1
ATOM 1297 N N . ARG A 1 173 ? 4.590 -7.212 5.573 1.00 94.25 173 ARG A N 1
ATOM 1298 C CA . ARG A 1 173 ? 5.477 -6.644 6.588 1.00 94.25 173 ARG A CA 1
ATOM 1299 C C . ARG A 1 173 ? 4.710 -6.345 7.880 1.00 94.25 173 ARG A C 1
ATOM 1301 O O . ARG A 1 173 ? 3.536 -5.981 7.833 1.00 94.25 173 ARG A O 1
ATOM 1308 N N . PRO A 1 174 ? 5.359 -6.487 9.047 1.00 94.19 174 PRO A N 1
ATOM 1309 C CA . PRO A 1 174 ? 4.711 -6.247 10.327 1.00 94.19 174 PRO A CA 1
ATOM 1310 C C . PRO A 1 174 ? 4.585 -4.747 10.617 1.00 94.19 174 PRO A C 1
ATOM 1312 O O . PRO A 1 174 ? 5.573 -4.004 10.609 1.00 94.19 174 PRO A O 1
ATOM 1315 N N . TYR A 1 175 ? 3.376 -4.313 10.957 1.00 94.75 175 TYR A N 1
ATOM 1316 C CA . TYR A 1 175 ? 3.071 -2.964 11.421 1.00 94.75 175 TYR A CA 1
ATOM 1317 C C . TYR A 1 175 ? 3.218 -2.905 12.944 1.00 94.75 175 TYR A C 1
ATOM 1319 O O . TYR A 1 175 ? 2.257 -2.915 13.702 1.00 94.75 175 TYR A O 1
ATOM 1327 N N . ARG A 1 176 ? 4.466 -2.931 13.418 1.00 93.50 176 ARG A N 1
ATOM 1328 C CA . ARG A 1 176 ? 4.772 -2.916 14.858 1.00 93.50 176 ARG A CA 1
ATOM 1329 C C . ARG A 1 176 ? 4.611 -1.507 15.419 1.00 93.50 176 ARG A C 1
ATOM 1331 O O . ARG A 1 176 ? 5.124 -0.576 14.804 1.00 93.50 176 ARG A O 1
ATOM 1338 N N . ARG A 1 177 ? 4.064 -1.365 16.633 1.00 94.62 177 ARG A N 1
ATOM 1339 C CA . ARG A 1 177 ? 3.979 -0.078 17.361 1.00 94.62 177 ARG A CA 1
ATOM 1340 C C . ARG A 1 177 ? 5.311 0.676 17.410 1.00 94.62 177 ARG A C 1
ATOM 1342 O O . ARG A 1 177 ? 5.366 1.876 17.181 1.00 94.62 177 ARG A O 1
ATOM 1349 N N . THR A 1 178 ? 6.402 -0.040 17.668 1.00 92.69 178 THR A N 1
ATOM 1350 C CA . THR A 1 178 ? 7.766 0.510 17.723 1.00 92.69 178 THR A CA 1
ATOM 1351 C C . THR A 1 178 ? 8.501 0.416 16.381 1.00 92.69 178 THR A C 1
ATOM 1353 O O . THR A 1 178 ? 9.717 0.587 16.320 1.00 92.69 178 THR A O 1
ATOM 1356 N N . GLY A 1 179 ? 7.800 0.126 15.286 1.00 91.56 179 GLY A N 1
ATOM 1357 C CA . GLY A 1 179 ? 8.349 0.048 13.93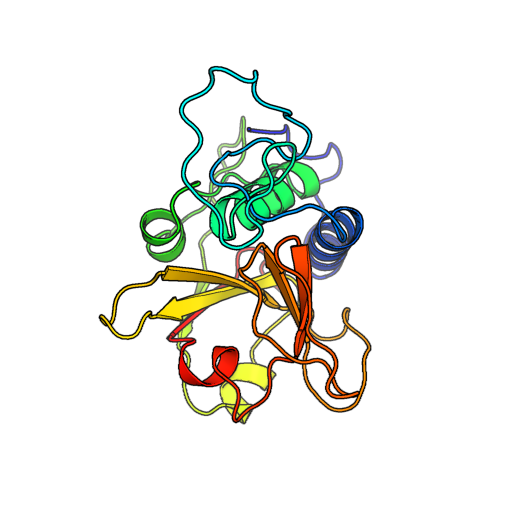6 1.00 91.56 179 GLY A CA 1
ATOM 1358 C C . GLY A 1 179 ? 8.275 1.380 13.193 1.00 91.56 179 GLY A C 1
ATOM 1359 O O . GLY A 1 179 ? 7.508 2.270 13.548 1.00 91.56 179 GLY A O 1
ATOM 1360 N N . TRP A 1 180 ? 9.064 1.503 12.121 1.00 92.69 180 TRP A N 1
ATOM 1361 C CA . TRP A 1 180 ? 9.037 2.684 11.250 1.00 92.69 180 TRP A CA 1
ATOM 1362 C C . TRP A 1 180 ? 7.649 2.928 10.650 1.00 92.69 180 TRP A C 1
ATOM 1364 O O . TRP A 1 180 ? 7.176 4.052 10.687 1.00 92.69 180 TRP A O 1
ATOM 1374 N N . TYR A 1 181 ? 6.962 1.876 10.184 1.00 94.94 181 TYR A N 1
ATOM 1375 C CA . TYR A 1 181 ? 5.621 2.016 9.611 1.00 94.94 181 TYR A CA 1
ATOM 1376 C C . TYR A 1 181 ? 4.652 2.724 10.564 1.00 94.94 181 TYR A C 1
ATOM 1378 O O . TYR A 1 181 ? 4.017 3.691 10.162 1.00 94.94 181 TYR A O 1
ATOM 1386 N N . ALA A 1 182 ? 4.594 2.302 11.829 1.00 95.56 182 ALA A N 1
ATOM 1387 C CA . ALA A 1 182 ? 3.712 2.917 12.815 1.00 95.56 182 ALA A CA 1
ATOM 1388 C C . ALA A 1 182 ? 4.111 4.353 13.162 1.00 95.56 182 ALA A C 1
ATOM 1390 O O . ALA A 1 182 ? 3.253 5.225 13.207 1.00 95.56 182 ALA A O 1
ATOM 1391 N N . ARG A 1 183 ? 5.407 4.615 13.371 1.00 95.06 183 ARG A N 1
ATOM 1392 C CA . ARG A 1 183 ? 5.883 5.960 13.736 1.00 95.06 183 ARG A CA 1
ATOM 1393 C C . ARG A 1 183 ? 5.779 6.982 12.609 1.00 95.06 183 ARG A C 1
ATOM 1395 O O . ARG A 1 183 ? 5.685 8.169 12.890 1.00 95.06 183 ARG A O 1
ATOM 1402 N N . SER A 1 184 ? 5.872 6.533 11.362 1.00 95.88 184 SER A N 1
ATOM 1403 C CA . SER A 1 184 ? 5.907 7.417 10.199 1.00 95.88 184 SER A CA 1
ATOM 1404 C C . SER A 1 184 ? 4.547 7.589 9.532 1.00 95.88 184 SER A C 1
ATOM 1406 O O . SER A 1 184 ? 4.429 8.462 8.675 1.00 95.88 184 SER A O 1
ATOM 1408 N N . THR A 1 185 ? 3.538 6.781 9.881 1.00 97.56 185 THR A N 1
ATOM 1409 C CA . THR A 1 185 ? 2.189 6.920 9.314 1.00 97.56 185 THR A CA 1
ATOM 1410 C C . THR A 1 185 ? 1.533 8.199 9.814 1.00 97.56 185 THR A C 1
ATOM 1412 O O . THR A 1 185 ? 1.471 8.439 11.016 1.00 97.56 185 THR A O 1
ATOM 1415 N N . VAL A 1 186 ? 1.026 9.006 8.883 1.00 95.94 186 VAL A N 1
ATOM 1416 C CA . VAL A 1 186 ? 0.401 10.306 9.183 1.00 95.94 186 VAL A CA 1
ATOM 1417 C C . VAL A 1 186 ? -1.112 10.301 9.020 1.00 95.94 186 VAL A C 1
ATOM 1419 O O . VAL A 1 186 ? -1.822 11.004 9.736 1.00 95.94 186 VAL A O 1
ATOM 1422 N N . TYR A 1 187 ? -1.622 9.496 8.097 1.00 97.00 187 TYR A N 1
ATOM 1423 C CA . TYR A 1 187 ? -3.044 9.261 7.889 1.00 97.00 187 TYR A CA 1
ATOM 1424 C C . TYR A 1 187 ? -3.232 8.042 6.990 1.00 97.00 187 TYR A C 1
ATOM 1426 O O . TYR A 1 187 ? -2.287 7.547 6.364 1.00 97.00 187 TYR A O 1
ATOM 1434 N N . ALA A 1 188 ? -4.473 7.575 6.916 1.00 97.94 188 ALA A N 1
ATOM 1435 C CA . ALA A 1 188 ? -4.910 6.591 5.946 1.00 97.94 188 ALA A CA 1
ATOM 1436 C C . ALA A 1 188 ? -5.997 7.149 5.023 1.00 97.94 188 ALA A C 1
ATOM 1438 O O . ALA A 1 188 ? -6.788 8.011 5.406 1.00 97.94 188 ALA A O 1
ATOM 1439 N N . HIS A 1 189 ? -6.051 6.617 3.808 1.00 97.62 189 HIS A N 1
ATOM 1440 C CA . HIS A 1 189 ? -7.174 6.759 2.898 1.00 97.62 189 HIS A CA 1
ATOM 1441 C C . HIS A 1 189 ? -8.033 5.504 2.924 1.00 97.62 189 HIS A C 1
ATOM 1443 O O . HIS A 1 189 ? -7.556 4.405 2.631 1.00 97.62 189 HIS A O 1
ATOM 1449 N N . ARG A 1 190 ? -9.328 5.702 3.162 1.00 96.81 190 ARG A N 1
ATOM 1450 C CA . ARG A 1 190 ? -10.361 4.702 2.920 1.00 96.81 190 ARG A CA 1
ATOM 1451 C C . ARG A 1 190 ? -11.088 5.018 1.621 1.00 96.81 190 ARG A C 1
ATOM 1453 O O . ARG A 1 190 ? -11.776 6.033 1.497 1.00 96.81 190 ARG A O 1
ATOM 1460 N N . ILE A 1 191 ? -10.912 4.131 0.644 1.00 94.00 191 ILE A N 1
ATOM 1461 C CA . ILE A 1 191 ? -11.522 4.221 -0.69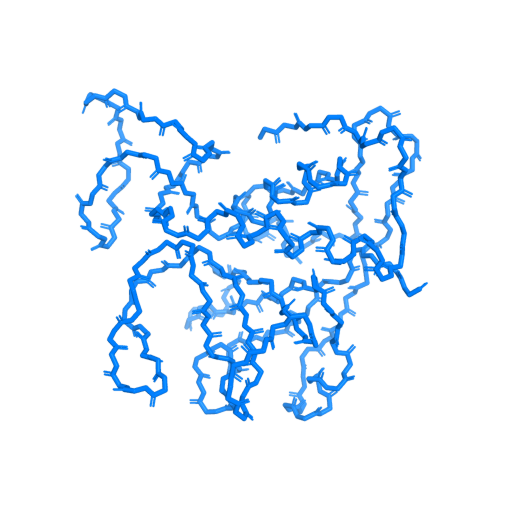4 1.00 94.00 191 ILE A CA 1
ATOM 1462 C C . ILE A 1 191 ? -12.821 3.404 -0.776 1.00 94.00 191 ILE A C 1
ATOM 1464 O O . ILE A 1 191 ? -13.721 3.707 -1.566 1.00 94.00 191 ILE A O 1
ATOM 1468 N N . ILE A 1 192 ? -12.914 2.337 0.021 1.00 93.31 192 ILE A N 1
ATOM 1469 C CA . ILE A 1 192 ? -14.047 1.412 0.045 1.00 93.31 192 ILE A CA 1
ATOM 1470 C C . ILE A 1 192 ? -14.863 1.699 1.314 1.00 93.31 192 ILE A C 1
ATOM 1472 O O . ILE A 1 192 ? -14.422 1.311 2.401 1.00 93.31 192 ILE A O 1
ATOM 1476 N N . PRO A 1 193 ? -16.020 2.378 1.204 1.00 83.88 193 PRO A N 1
ATOM 1477 C CA . PRO A 1 193 ? -16.873 2.643 2.360 1.00 83.88 193 PRO A CA 1
ATOM 1478 C C . PRO A 1 193 ? -17.389 1.338 2.985 1.00 83.88 193 PRO A C 1
ATOM 1480 O O . PRO A 1 193 ? -17.395 0.300 2.314 1.00 83.88 193 PRO A O 1
ATOM 1483 N N . GLY A 1 194 ? -17.759 1.426 4.269 1.00 73.25 194 GLY A N 1
ATOM 1484 C CA . GLY A 1 194 ? -18.381 0.342 5.039 1.00 73.25 194 GLY A CA 1
ATOM 1485 C C . GLY A 1 194 ? -19.683 -0.143 4.428 1.00 73.25 194 GLY A C 1
ATOM 1486 O O . GLY A 1 194 ? -20.406 0.704 3.855 1.00 73.25 194 GLY A O 1
#

Secondary structure (DSSP, 8-state):
---PPPSS---HHHHHHHHHHHHHTTTTPBP-SSS-TT----TTS-PPP-TT---SSB--HHHHHHHHHHHHH-EE--SSHHHHHT-SEEEETT-S-PEEPEEEE--SHHHHHHH--TT-EEEEE-TTSSEEEEEEE-GGG---TTS-EEEEEE-S-EE-TTSPEEPSEEEEEE--TTSHHHHHEEEEEE-S--

pLDDT: mean 89.42, std 9.53, range [47.41, 98.5]

Sequence (194 aa):
MRYPPPVDRPHGRLARERVVTVAAALIGLDYQHHHVPSWAPPADWPHKPVRSGRRGPGMDCSNFIGFVYSYALGVDLPTGVGAQSELHRSTSEGSLFSRRVQVLPAGDYDAFVATLEPADILYMHSDAGVVSHAVLWLGDCGVGGSVPLVIDSGGGGRIDANHNEIPAGVRIRPYRRTGWYARSTVYAHRIIPG

Radius of gyration: 15.98 Å; chains: 1; bounding box: 40×30×42 Å

Organism: Nakamurella multipartita (strain ATCC 700099 / DSM 44233 / CIP 104796 / JCM 9543 / NBRC 105858 / Y-104) (NCBI:txid479431)

InterPro domains:
  IPR038765 Papain-like cysteine peptidase superfamily [SSF54001] (13-142)

Foldseek 3Di:
DAAAFPPDADADPVLLLLLVVLLVVLPPQFAFDDQAQQAQDDPPPPGDQAPVNDGGGAYAFLSSLQVSCRVRGQKGADSDQQSRVPDQWIDGPPDPDIFGKDKFFQDPLVVSLVVDDRQWKWFFDDPVRGTDHIWTFHRPVDDDPDFGKIWGQADWPAADPVRDIDHGGTDIHGPDCPDRSNVGTGIIIDRHDD